Protein AF-A0A943UVS7-F1 (afdb_monomer_lite)

Foldseek 3Di:
DDDDPDLDPPPPPPPDPPDCLKFKEKEAEQCQCHDDLLSLLVCQRGQEYEYQENNLDLVVCVSSVLRYHYQYEHDPNDDCPNDSSHYQWDWDAHSQAIEIHHADPVVQVCVQVVVDPNDDVPDPRGQEYEYEDVLEFDKDADPVCPPHRIYTYLRHQPDHDPPDARWMKMWMHGNNDTPDIDIGHSDDDPVRDHPDPSSVVSSVVSVVVSVVVVVVVVVVVCVVVVDDPDVDDDPVVVVVVVVVVVVVVVVVVVVPDDDDDDDDDDDDDDDDDDDDDDDD

pLDDT: mean 70.24, std 27.6, range [24.09, 98.12]

Secondary structure (DSSP, 8-state):
-----------------TT-SEEEEEEE---TT---HHHHHHGGG-SEEEE-S----HHHHHHHHTTS-EEE---TT--GGG-TTS-SEEEEEETTEEEEEESSHHHHHHHHTT-STTS-TTPPPPSEEE--SS---EEEEGGGGTTSSEEEE---SSS--TTPPSEEEEEEEETTEEEEEEEEE-PPPTTSSPSHHHHHHHHHHHHHHHHHHHHHHHHHHHHHTT----SS--HHHHHHHHHHHHHHHHHHHHTT------------------------

Organism: NCBI:txid626934

InterPro domains:
  IPR000979 Phosphodiesterase MJ0936/Vps29 [TIGR00040] (25-179)
  IPR024654 Calcineurin-like phosphoesterase domain, lpxH-type [PF12850] (25-172)
  IPR029052 Metallo-dependent phosphatase-like [G3DSA:3.60.21.10] (20-189)
  IPR029052 Metallo-dependent phosphatase-like [SSF56300] (25-184)

Sequence (280 aa):
MSEHAADASLHADAPCREGASRAVVGILSDTHGVLPQAAFAELADCDHIVHAGDICDPSILAQLETLAPVIAVLGNNDYPEYGARVGRFATVSIAGVRFLAAHTPDDLMRALRGATSALQPGDPLPQVAVHGHTHVPRIVAGKAAAPAAMIVCPGSVTRPRGGSRPSVAKLIVADGAVKSAELVETAVSPDGGPRHLEGALRVASVVLHGARASAERLLERFRRRGHAVRNECCPVVLKRRASLRRSFREARVFGERTIAPSACRLARVAGGAAREERNP

Radius of gyration: 25.24 Å; chains: 1; bounding box: 69×86×83 Å

Structure (mmCIF, N/CA/C/O backbone):
data_AF-A0A943UVS7-F1
#
_entry.id   AF-A0A943UVS7-F1
#
loop_
_atom_site.group_PDB
_atom_site.id
_atom_site.type_symbol
_atom_site.label_atom_id
_atom_site.label_alt_id
_atom_site.label_comp_id
_atom_site.label_asym_id
_atom_site.label_entity_id
_atom_site.label_seq_id
_atom_site.pdbx_PDB_ins_code
_atom_site.Cartn_x
_atom_site.Cartn_y
_atom_site.Cartn_z
_atom_site.occupancy
_atom_site.B_iso_or_equiv
_atom_site.auth_seq_id
_atom_site.auth_comp_id
_atom_site.auth_asym_id
_atom_site.auth_atom_id
_atom_site.pdbx_PDB_model_num
ATOM 1 N N . MET A 1 1 ? 3.646 38.071 -11.601 1.00 35.19 1 MET A N 1
ATOM 2 C CA . MET A 1 1 ? 2.815 37.117 -12.361 1.00 35.19 1 MET A CA 1
ATOM 3 C C . MET A 1 1 ? 2.985 35.768 -11.693 1.00 35.19 1 MET A C 1
ATOM 5 O O . MET A 1 1 ? 4.025 35.147 -11.839 1.00 35.19 1 MET A O 1
ATOM 9 N N . SER A 1 2 ? 2.051 35.449 -10.805 1.00 33.22 2 SER A N 1
ATOM 10 C CA . SER A 1 2 ? 2.057 34.291 -9.914 1.00 33.22 2 SER A CA 1
ATOM 11 C C . SER A 1 2 ? 1.130 33.225 -10.485 1.00 33.22 2 SER A C 1
ATOM 13 O O . SER A 1 2 ? -0.080 33.437 -10.512 1.00 33.22 2 SER A O 1
ATOM 15 N N . GLU A 1 3 ? 1.674 32.093 -10.916 1.00 34.78 3 GLU A N 1
ATOM 16 C CA . GLU A 1 3 ? 0.876 30.913 -11.250 1.00 34.78 3 GLU A CA 1
ATOM 17 C C . GLU A 1 3 ? 0.863 29.975 -10.038 1.00 34.78 3 GLU A C 1
ATOM 19 O O . GLU A 1 3 ? 1.837 29.296 -9.723 1.00 34.78 3 GLU A O 1
ATOM 24 N N . HIS A 1 4 ? -0.246 30.008 -9.300 1.00 32.03 4 HIS A N 1
ATOM 25 C CA . HIS A 1 4 ? -0.620 28.981 -8.335 1.00 32.03 4 HIS A CA 1
ATOM 26 C C . HIS A 1 4 ? -1.228 27.807 -9.106 1.00 32.03 4 HIS A C 1
ATOM 28 O O . HIS A 1 4 ? -2.384 27.869 -9.523 1.00 32.03 4 HIS A O 1
ATOM 34 N N . ALA A 1 5 ? -0.462 26.732 -9.287 1.00 33.62 5 ALA A N 1
ATOM 35 C CA . ALA A 1 5 ? -1.024 25.444 -9.667 1.00 33.62 5 ALA A CA 1
ATOM 36 C C . ALA A 1 5 ? -1.718 24.844 -8.434 1.00 33.62 5 ALA A C 1
ATOM 38 O O . ALA A 1 5 ? -1.067 24.359 -7.510 1.00 33.62 5 ALA A O 1
ATOM 39 N N . ALA A 1 6 ? -3.046 24.948 -8.397 1.00 34.62 6 ALA A N 1
ATOM 40 C CA . ALA A 1 6 ? -3.886 24.249 -7.439 1.00 34.62 6 ALA A CA 1
ATOM 41 C C . ALA A 1 6 ? -3.858 22.747 -7.766 1.00 34.62 6 ALA A C 1
ATOM 43 O O . ALA A 1 6 ? -4.435 22.313 -8.762 1.00 34.62 6 ALA A O 1
ATOM 44 N N . ASP A 1 7 ? -3.154 21.971 -6.945 1.00 33.16 7 ASP A N 1
ATOM 45 C CA . ASP A 1 7 ? -3.174 20.512 -7.000 1.00 33.16 7 ASP A CA 1
ATOM 46 C C . ASP A 1 7 ? -4.498 20.030 -6.391 1.00 33.16 7 ASP A C 1
ATOM 48 O O . ASP A 1 7 ? -4.755 20.189 -5.194 1.00 33.16 7 ASP A O 1
ATOM 52 N N . ALA A 1 8 ? -5.391 19.550 -7.252 1.00 33.59 8 ALA A N 1
ATOM 53 C CA . ALA A 1 8 ? -6.714 19.088 -6.875 1.00 33.59 8 ALA A CA 1
ATOM 54 C C . ALA A 1 8 ? -6.593 17.742 -6.149 1.00 33.59 8 ALA A C 1
ATOM 56 O O . ALA A 1 8 ? -6.354 16.704 -6.765 1.00 33.59 8 ALA A O 1
ATOM 57 N N . SER A 1 9 ? -6.804 17.761 -4.835 1.00 36.56 9 SER A N 1
ATOM 58 C CA . SER A 1 9 ? -7.018 16.577 -4.011 1.00 36.56 9 SER A CA 1
ATOM 59 C C . SER A 1 9 ? -8.269 15.832 -4.487 1.00 36.56 9 SER A C 1
ATOM 61 O O . SER A 1 9 ? -9.400 16.115 -4.092 1.00 36.56 9 SER A O 1
ATOM 63 N N . LEU A 1 10 ? -8.072 14.861 -5.376 1.00 41.12 10 LEU A N 1
ATOM 64 C CA . LEU A 1 10 ? -9.113 13.926 -5.776 1.00 41.12 10 LEU A CA 1
ATOM 65 C C . LEU A 1 10 ? -9.367 12.961 -4.612 1.00 41.12 10 LEU A C 1
ATOM 67 O O . LEU A 1 10 ? -8.664 11.966 -4.445 1.00 41.12 10 LEU A O 1
ATOM 71 N N . HIS A 1 11 ? -10.397 13.250 -3.815 1.00 38.41 11 HIS A N 1
ATOM 72 C CA . HIS A 1 11 ? -11.062 12.256 -2.976 1.00 38.41 11 HIS A CA 1
ATOM 73 C C . HIS A 1 11 ? -11.660 11.179 -3.888 1.00 38.41 11 HIS A C 1
ATOM 75 O O . HIS A 1 11 ? -12.797 11.273 -4.348 1.00 38.41 11 HIS A O 1
ATOM 81 N N . ALA A 1 12 ? -10.858 10.168 -4.216 1.00 39.81 12 ALA A N 1
ATOM 82 C CA . ALA A 1 12 ? -11.319 8.990 -4.923 1.00 39.81 12 ALA A CA 1
ATOM 83 C C . ALA A 1 12 ? -12.041 8.071 -3.928 1.00 39.81 12 ALA A C 1
ATOM 85 O O . ALA A 1 12 ? -11.505 7.047 -3.507 1.00 39.81 12 ALA A O 1
ATOM 86 N N . ASP A 1 13 ? -13.274 8.429 -3.570 1.00 39.00 13 ASP A N 1
ATOM 87 C CA . ASP A 1 13 ? -14.221 7.486 -2.978 1.00 39.00 13 ASP A CA 1
ATOM 88 C C . ASP A 1 13 ? -14.613 6.470 -4.061 1.00 39.00 13 ASP A C 1
ATOM 90 O O . ASP A 1 13 ? -15.640 6.566 -4.737 1.00 39.00 13 ASP A O 1
ATOM 94 N N . ALA A 1 14 ? -13.742 5.481 -4.282 1.00 43.94 14 ALA A N 1
ATOM 95 C CA . ALA A 1 14 ? -14.145 4.251 -4.940 1.00 43.94 14 ALA A CA 1
ATOM 96 C C . ALA A 1 14 ? -15.290 3.658 -4.102 1.00 43.94 14 ALA A C 1
ATOM 98 O O . ALA A 1 14 ? -15.131 3.555 -2.884 1.00 43.94 14 ALA A O 1
ATOM 99 N N . PRO A 1 15 ? -16.437 3.285 -4.702 1.00 37.59 15 PRO A N 1
ATOM 100 C CA . PRO A 1 15 ? -17.597 2.848 -3.943 1.00 37.59 15 PRO A CA 1
ATOM 101 C C . PRO A 1 15 ? -17.245 1.566 -3.189 1.00 37.59 15 PRO A C 1
ATOM 103 O O . PRO A 1 15 ? -17.255 0.466 -3.749 1.00 37.59 15 PRO A O 1
ATOM 106 N N . CYS A 1 16 ? -16.915 1.725 -1.908 1.00 39.69 16 CYS A N 1
ATOM 107 C CA . CYS A 1 16 ? -16.932 0.649 -0.942 1.00 39.69 16 CYS A CA 1
ATOM 108 C C . CYS A 1 16 ? -18.336 0.056 -1.011 1.00 39.69 16 CYS A C 1
ATOM 110 O O . CYS A 1 16 ? -19.324 0.789 -0.987 1.00 39.69 16 CYS A O 1
ATOM 112 N N . ARG A 1 17 ? -18.443 -1.265 -1.150 1.00 44.91 17 ARG A N 1
ATOM 113 C CA . ARG A 1 17 ? -19.730 -1.947 -1.005 1.00 44.91 17 ARG A CA 1
ATOM 114 C C . ARG A 1 17 ? -20.314 -1.528 0.349 1.00 44.91 17 ARG A C 1
ATOM 116 O O . ARG A 1 17 ? -19.746 -1.898 1.376 1.00 44.91 17 ARG A O 1
ATOM 123 N N . GLU A 1 18 ? -21.394 -0.744 0.351 1.00 39.62 18 GLU A N 1
ATOM 124 C CA . GLU A 1 18 ? -22.188 -0.445 1.547 1.00 39.62 18 GLU A CA 1
ATOM 125 C C . GLU A 1 18 ? -22.558 -1.787 2.198 1.00 39.62 18 GLU A C 1
ATOM 127 O O . GLU A 1 18 ? -23.375 -2.537 1.670 1.00 39.62 18 GLU A O 1
ATOM 132 N N . GLY A 1 19 ? -21.861 -2.144 3.283 1.00 43.97 19 GLY A N 1
ATOM 133 C CA . GLY A 1 19 ? -22.083 -3.385 4.032 1.00 43.97 19 GLY A CA 1
ATOM 134 C C . GLY A 1 19 ? -20.866 -4.290 4.260 1.00 43.97 19 GLY A C 1
ATOM 135 O O . GLY A 1 19 ? -20.992 -5.254 5.011 1.00 43.97 19 GLY A O 1
ATOM 136 N N . ALA A 1 20 ? -19.688 -4.023 3.687 1.00 54.53 20 ALA A N 1
ATOM 137 C CA . ALA A 1 20 ? -18.501 -4.814 4.028 1.00 54.53 20 ALA A CA 1
ATOM 138 C C . ALA A 1 20 ? -17.906 -4.351 5.371 1.00 54.53 20 ALA A C 1
ATOM 140 O O . ALA A 1 20 ? -17.038 -3.482 5.423 1.00 54.53 20 ALA A O 1
ATOM 141 N N . SER A 1 21 ? -18.366 -4.959 6.469 1.00 80.56 21 SER A N 1
ATOM 142 C CA . SER A 1 21 ? -17.781 -4.794 7.807 1.00 80.56 21 SER A CA 1
ATOM 143 C C . SER A 1 21 ? -16.356 -5.340 7.911 1.00 80.56 21 SER A C 1
ATOM 145 O O . SER A 1 21 ? -15.709 -5.124 8.926 1.00 80.56 21 SER A O 1
ATOM 147 N N . ARG A 1 22 ? -15.853 -6.030 6.878 1.00 92.69 22 ARG A N 1
ATOM 148 C CA . ARG A 1 22 ? -14.518 -6.625 6.799 1.00 92.69 22 ARG A CA 1
ATOM 149 C C . ARG A 1 22 ? -13.972 -6.561 5.372 1.00 92.69 22 ARG A C 1
ATOM 151 O O . ARG A 1 22 ? -14.722 -6.813 4.434 1.00 92.69 22 ARG A O 1
ATOM 158 N N . ALA A 1 23 ? -12.676 -6.296 5.230 1.00 94.94 23 ALA A N 1
ATOM 159 C CA . ALA A 1 23 ? -11.946 -6.341 3.966 1.00 94.94 23 ALA A CA 1
ATOM 160 C C . ALA A 1 23 ? -10.497 -6.821 4.166 1.00 94.94 23 ALA A C 1
ATOM 162 O O . ALA A 1 23 ? -9.894 -6.596 5.221 1.00 94.94 23 ALA A O 1
ATOM 163 N N . VAL A 1 24 ? -9.936 -7.466 3.146 1.00 96.62 24 VAL A N 1
ATOM 164 C CA . VAL A 1 24 ? -8.511 -7.806 3.048 1.00 96.62 24 VAL A CA 1
ATOM 165 C C . VAL A 1 24 ? -7.815 -6.772 2.165 1.00 96.62 24 VAL A C 1
ATOM 167 O O . VAL A 1 24 ? -8.201 -6.560 1.018 1.00 96.62 24 VAL A O 1
ATOM 170 N N . VAL A 1 25 ? -6.784 -6.118 2.691 1.00 97.94 25 VAL A N 1
ATOM 171 C CA . VAL A 1 25 ? -5.999 -5.101 1.987 1.00 97.94 25 VAL A CA 1
ATOM 172 C C . VAL A 1 25 ? -4.605 -5.648 1.726 1.00 97.94 25 VAL A C 1
ATOM 174 O O . VAL A 1 25 ? -3.838 -5.887 2.659 1.00 97.94 25 VAL A O 1
ATOM 177 N N . GLY A 1 26 ? -4.279 -5.835 0.452 1.00 97.62 26 GLY A N 1
ATOM 178 C CA . GLY A 1 26 ? -2.940 -6.184 0.003 1.00 97.62 26 GLY A CA 1
ATOM 179 C C . GLY A 1 26 ? -2.099 -4.930 -0.201 1.00 97.62 26 GLY A C 1
ATOM 180 O O . GLY A 1 26 ? -2.579 -3.934 -0.735 1.00 97.62 26 GLY A O 1
ATOM 181 N N . ILE A 1 27 ? -0.842 -4.958 0.221 1.00 98.00 27 ILE A N 1
ATOM 182 C CA . ILE A 1 27 ? 0.072 -3.822 0.122 1.00 98.00 27 ILE A CA 1
ATOM 183 C C . ILE A 1 27 ? 1.371 -4.293 -0.522 1.00 98.00 27 ILE A C 1
ATOM 185 O O . ILE A 1 27 ? 1.994 -5.249 -0.058 1.00 98.00 27 ILE A O 1
ATOM 189 N N . LEU A 1 28 ? 1.799 -3.602 -1.572 1.00 97.50 28 LEU A N 1
ATOM 190 C CA . LEU A 1 28 ? 3.063 -3.847 -2.262 1.00 97.50 28 LEU A CA 1
ATOM 191 C C . LEU A 1 28 ? 3.775 -2.533 -2.596 1.00 97.50 28 LEU A C 1
ATOM 193 O O . LEU A 1 28 ? 3.197 -1.453 -2.483 1.00 97.50 28 LEU A O 1
ATOM 197 N N . SER A 1 29 ? 5.043 -2.626 -2.979 1.00 95.25 29 SER A N 1
ATOM 198 C CA . SER A 1 29 ? 5.881 -1.479 -3.328 1.00 95.25 29 SER A CA 1
ATOM 199 C C . SER A 1 29 ? 7.050 -1.910 -4.211 1.00 95.25 29 SER A C 1
ATOM 201 O O . SER A 1 29 ? 7.388 -3.100 -4.258 1.00 95.25 29 SER A O 1
ATOM 203 N N . ASP A 1 30 ? 7.688 -0.932 -4.859 1.00 93.19 30 ASP A N 1
ATOM 204 C CA . ASP A 1 30 ? 8.987 -1.072 -5.518 1.00 93.19 30 ASP A CA 1
ATOM 205 C C . ASP A 1 30 ? 8.981 -2.207 -6.563 1.00 93.19 30 ASP A C 1
ATOM 207 O O . ASP A 1 30 ? 9.822 -3.118 -6.550 1.00 93.19 30 ASP A O 1
ATOM 211 N N . THR A 1 31 ? 7.983 -2.188 -7.457 1.00 91.88 31 THR A N 1
ATOM 212 C CA . THR A 1 31 ? 7.881 -3.138 -8.575 1.00 91.88 31 THR A CA 1
ATOM 213 C C . THR A 1 31 ? 8.905 -2.848 -9.665 1.00 91.88 31 THR A C 1
ATOM 215 O O . THR A 1 31 ? 9.318 -3.770 -10.358 1.00 91.88 31 THR A O 1
ATOM 218 N N . HIS A 1 32 ? 9.351 -1.600 -9.831 1.00 91.62 32 HIS A N 1
ATOM 219 C CA . HIS A 1 32 ? 10.386 -1.219 -10.802 1.00 91.62 32 HIS A CA 1
ATOM 220 C C . HIS A 1 32 ? 10.165 -1.793 -12.215 1.00 91.62 32 HIS A C 1
ATOM 222 O O . HIS A 1 32 ? 11.087 -2.324 -12.839 1.00 91.62 32 HIS A O 1
ATOM 228 N N . GLY A 1 33 ? 8.927 -1.724 -12.708 1.00 90.69 33 GLY A N 1
ATOM 229 C CA . GLY A 1 33 ? 8.553 -2.193 -14.041 1.00 90.69 33 GLY A CA 1
ATOM 230 C C . GLY A 1 33 ? 8.326 -3.702 -14.155 1.00 90.69 33 GLY A C 1
ATOM 231 O O . GLY A 1 33 ? 8.016 -4.188 -15.238 1.00 90.69 33 GLY A O 1
ATOM 232 N N . VAL A 1 34 ? 8.431 -4.463 -13.059 1.00 91.75 34 VAL A N 1
ATOM 233 C CA . VAL A 1 34 ? 8.163 -5.906 -13.054 1.00 91.75 34 VAL A CA 1
ATOM 234 C C . VAL A 1 34 ? 7.230 -6.270 -11.907 1.00 91.75 34 VAL A C 1
ATOM 236 O O . VAL A 1 34 ? 7.526 -6.029 -10.740 1.00 91.75 34 VAL A O 1
ATOM 239 N N . LEU A 1 35 ? 6.117 -6.927 -12.233 1.00 92.44 35 LEU A N 1
ATOM 240 C CA . LEU A 1 35 ? 5.221 -7.533 -11.251 1.00 92.44 35 LEU A CA 1
ATOM 241 C C . LEU A 1 35 ? 5.437 -9.053 -11.227 1.00 92.44 35 LEU A C 1
ATOM 243 O O . LEU A 1 35 ? 4.975 -9.748 -12.136 1.00 92.44 35 LEU A O 1
ATOM 247 N N . PRO A 1 36 ? 6.139 -9.606 -10.219 1.00 91.44 36 PRO A N 1
ATOM 248 C CA . PRO A 1 36 ? 6.344 -11.044 -10.132 1.00 91.44 36 PRO A CA 1
ATOM 249 C C . PRO A 1 36 ? 5.016 -11.790 -10.004 1.00 91.44 36 PRO A C 1
ATOM 251 O O . PRO A 1 36 ? 4.149 -11.414 -9.215 1.00 91.44 36 PRO A O 1
ATOM 254 N N . GLN A 1 37 ? 4.888 -12.914 -10.712 1.00 89.00 37 GLN A N 1
ATOM 255 C CA . GLN A 1 37 ? 3.681 -13.743 -10.667 1.00 89.00 37 GLN A CA 1
ATOM 256 C C . GLN A 1 37 ? 3.357 -14.228 -9.246 1.00 89.00 37 GLN A C 1
ATOM 258 O O . GLN A 1 37 ? 2.188 -14.322 -8.888 1.00 89.00 37 GLN A O 1
ATOM 263 N N . ALA A 1 38 ? 4.378 -14.496 -8.424 1.00 87.88 38 ALA A N 1
ATOM 264 C CA . ALA A 1 38 ? 4.196 -14.860 -7.021 1.00 87.88 38 ALA A CA 1
ATOM 265 C C . ALA A 1 38 ? 3.523 -13.731 -6.219 1.00 87.88 38 ALA A C 1
ATOM 267 O O . ALA A 1 38 ? 2.570 -13.990 -5.493 1.00 87.88 38 ALA A O 1
ATOM 268 N N . ALA A 1 39 ? 3.952 -12.478 -6.402 1.00 91.56 39 ALA A N 1
ATOM 269 C CA . ALA A 1 39 ? 3.321 -11.327 -5.755 1.00 91.56 39 ALA A CA 1
ATOM 270 C C . ALA A 1 39 ? 1.887 -11.110 -6.255 1.00 91.56 39 ALA A C 1
ATOM 272 O O . ALA A 1 39 ? 0.980 -10.891 -5.460 1.00 91.56 39 ALA A O 1
ATOM 273 N N . PHE A 1 40 ? 1.661 -11.251 -7.563 1.00 92.56 40 PHE A N 1
ATOM 274 C CA . PHE A 1 40 ? 0.321 -11.183 -8.146 1.00 92.56 40 PHE A CA 1
ATOM 275 C C . PHE A 1 40 ? -0.621 -12.258 -7.578 1.00 92.56 40 PHE A C 1
ATOM 277 O O . PHE A 1 40 ? -1.770 -11.972 -7.254 1.00 92.56 40 PHE A O 1
ATOM 284 N N . ALA A 1 41 ? -0.128 -13.490 -7.423 1.00 89.06 41 ALA A N 1
ATOM 285 C CA . ALA A 1 41 ? -0.882 -14.600 -6.848 1.00 89.06 41 ALA A CA 1
ATOM 286 C C . ALA A 1 41 ? -1.219 -14.374 -5.372 1.00 89.06 41 ALA A C 1
ATOM 288 O O . ALA A 1 41 ? -2.306 -14.743 -4.936 1.00 89.06 41 ALA A O 1
ATOM 289 N N . GLU A 1 42 ? -0.310 -13.765 -4.610 1.00 92.06 42 GLU A N 1
ATOM 290 C CA . GLU A 1 42 ? -0.577 -13.428 -3.216 1.00 92.06 42 GLU A CA 1
ATOM 291 C C . GLU A 1 42 ? -1.620 -12.316 -3.078 1.00 92.06 42 GLU A C 1
ATOM 293 O O . GLU A 1 42 ? -2.356 -12.322 -2.108 1.00 92.06 42 GLU A O 1
ATOM 298 N N . LEU A 1 43 ? -1.774 -11.407 -4.040 1.00 92.88 43 LEU A N 1
ATOM 299 C CA . LEU A 1 43 ? -2.771 -10.323 -3.966 1.00 92.88 43 LEU A CA 1
ATOM 300 C C . LEU A 1 43 ? -4.169 -10.721 -4.476 1.00 92.88 43 LEU A C 1
ATOM 302 O O . LEU A 1 43 ? -5.096 -9.915 -4.471 1.00 92.88 43 LEU A O 1
ATOM 306 N N . ALA A 1 44 ? -4.323 -11.965 -4.918 1.00 90.56 44 ALA A N 1
ATOM 307 C CA . ALA A 1 44 ? -5.528 -12.535 -5.512 1.00 90.56 44 ALA A CA 1
ATOM 308 C C . ALA A 1 44 ? -6.798 -12.460 -4.657 1.00 90.56 44 ALA A C 1
ATOM 310 O O . ALA A 1 44 ? -7.903 -12.346 -5.183 1.00 90.56 44 ALA A O 1
ATOM 311 N N . ASP A 1 45 ? -6.626 -12.634 -3.351 1.00 89.56 45 ASP A N 1
ATOM 312 C CA . ASP A 1 45 ? -7.675 -12.732 -2.337 1.00 89.56 45 ASP A CA 1
ATOM 313 C C . ASP A 1 45 ? -7.947 -11.389 -1.646 1.00 89.56 45 ASP A C 1
ATOM 315 O O . ASP A 1 45 ? -8.740 -11.327 -0.707 1.00 89.56 45 ASP A O 1
ATOM 319 N N . CYS A 1 46 ? -7.285 -10.321 -2.094 1.00 93.38 46 CYS A N 1
ATOM 320 C CA . CYS A 1 46 ? -7.425 -8.991 -1.527 1.00 93.38 46 CYS A CA 1
ATOM 321 C C . CYS A 1 46 ? -8.645 -8.270 -2.118 1.00 93.38 46 CYS A C 1
ATOM 323 O O . CYS A 1 46 ? -8.878 -8.291 -3.325 1.00 93.38 46 CYS A O 1
ATOM 325 N N . ASP A 1 47 ? -9.396 -7.576 -1.268 1.00 95.50 47 ASP A N 1
ATOM 326 C CA . ASP A 1 47 ? -10.519 -6.721 -1.663 1.00 95.50 47 ASP A CA 1
ATOM 327 C C . ASP A 1 47 ? -10.046 -5.350 -2.159 1.00 95.50 47 ASP A C 1
ATOM 329 O O . ASP A 1 47 ? -10.723 -4.712 -2.965 1.00 95.50 47 ASP A O 1
ATOM 333 N N . HIS A 1 48 ? -8.884 -4.900 -1.678 1.00 97.12 48 HIS A N 1
ATOM 334 C CA . HIS A 1 48 ? -8.220 -3.660 -2.073 1.00 97.12 48 HIS A CA 1
ATOM 335 C C . HIS A 1 48 ? -6.711 -3.863 -2.153 1.00 97.12 48 HIS A C 1
ATOM 337 O O . HIS A 1 48 ? -6.144 -4.657 -1.401 1.00 97.12 48 HIS A O 1
ATOM 343 N N . ILE A 1 49 ? -6.055 -3.108 -3.033 1.00 98.12 49 ILE A N 1
ATOM 344 C CA . ILE A 1 49 ? -4.599 -3.134 -3.186 1.00 98.12 49 ILE A CA 1
ATOM 345 C C . ILE A 1 49 ? -4.038 -1.720 -3.019 1.00 98.12 49 ILE A C 1
ATOM 347 O O . ILE A 1 49 ? -4.544 -0.774 -3.619 1.00 98.12 49 ILE A O 1
ATOM 351 N N . VAL A 1 50 ? -2.975 -1.579 -2.227 1.00 98.12 50 VAL A N 1
ATOM 352 C CA . VAL A 1 50 ? -2.217 -0.334 -2.055 1.00 98.12 50 VAL A CA 1
ATOM 353 C C . VAL A 1 50 ? -0.805 -0.514 -2.607 1.00 98.12 50 VAL A C 1
ATOM 355 O O . VAL A 1 50 ? -0.057 -1.359 -2.121 1.00 98.12 50 VAL A O 1
ATOM 358 N N . HIS A 1 51 ? -0.422 0.296 -3.593 1.00 97.81 51 HI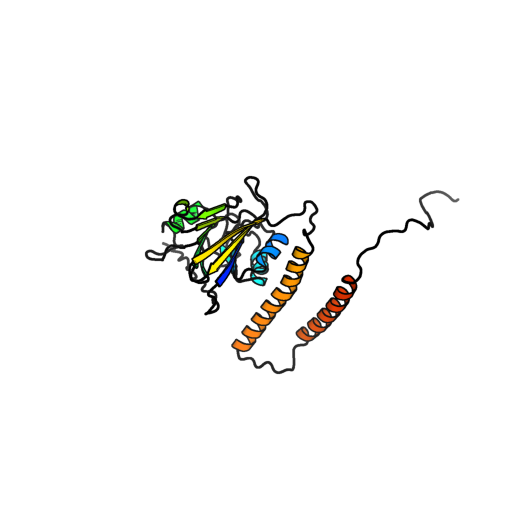S A N 1
ATOM 359 C CA . HIS A 1 51 ? 0.929 0.340 -4.145 1.00 97.81 51 HIS A CA 1
ATOM 360 C C . HIS A 1 51 ? 1.693 1.564 -3.626 1.00 97.81 51 HIS A C 1
ATOM 362 O O . HIS A 1 51 ? 1.362 2.700 -3.968 1.00 97.81 51 HIS A O 1
ATOM 368 N N . ALA A 1 52 ? 2.747 1.352 -2.839 1.00 96.75 52 ALA A N 1
ATOM 369 C CA . ALA A 1 52 ? 3.500 2.419 -2.172 1.00 96.75 52 ALA A CA 1
ATOM 370 C C . ALA A 1 52 ? 4.588 3.081 -3.054 1.00 96.75 52 ALA A C 1
ATOM 372 O O . ALA A 1 52 ? 5.609 3.538 -2.545 1.00 96.75 52 ALA A O 1
ATOM 373 N N . GLY A 1 53 ? 4.361 3.158 -4.370 1.00 93.50 53 GLY A N 1
ATOM 374 C CA . GLY A 1 53 ? 5.274 3.776 -5.346 1.00 93.50 53 GLY A CA 1
ATOM 375 C C . GLY A 1 53 ? 6.430 2.914 -5.856 1.00 93.50 53 GLY A C 1
ATOM 376 O O . GLY A 1 53 ? 6.532 1.730 -5.536 1.00 93.50 53 GLY A O 1
ATOM 377 N N . ASP A 1 54 ? 7.248 3.533 -6.707 1.00 95.06 54 ASP A N 1
ATOM 378 C CA . ASP A 1 54 ? 8.281 2.931 -7.559 1.00 95.06 54 ASP A CA 1
ATOM 379 C C . ASP A 1 54 ? 7.695 1.847 -8.477 1.00 95.06 54 ASP A C 1
ATOM 381 O O . ASP A 1 54 ? 8.133 0.693 -8.519 1.00 95.06 54 ASP A O 1
ATOM 385 N N . ILE A 1 55 ? 6.650 2.245 -9.208 1.00 95.00 55 ILE A N 1
ATOM 386 C CA . ILE A 1 55 ? 5.887 1.393 -10.120 1.00 95.00 55 ILE A CA 1
ATOM 387 C C . ILE A 1 55 ? 6.672 1.171 -11.423 1.00 95.00 55 ILE A C 1
ATOM 389 O O . ILE A 1 55 ? 6.868 0.028 -11.840 1.00 95.00 55 ILE A O 1
ATOM 393 N N . CYS A 1 56 ? 7.150 2.260 -12.027 1.00 93.12 56 CYS A N 1
ATOM 394 C CA . CYS A 1 56 ? 7.894 2.420 -13.287 1.00 93.12 56 CYS A CA 1
ATOM 395 C C . CYS A 1 56 ? 7.218 1.924 -14.582 1.00 93.12 56 CYS A C 1
ATOM 397 O O . CYS A 1 56 ? 7.679 2.278 -15.665 1.00 93.12 56 CYS A O 1
ATOM 399 N N . ASP A 1 57 ? 6.158 1.114 -14.508 1.00 92.50 57 ASP A N 1
ATOM 400 C CA . ASP A 1 57 ? 5.345 0.716 -15.665 1.00 92.50 57 ASP A CA 1
ATOM 401 C C . ASP A 1 57 ? 3.839 0.833 -15.342 1.00 92.50 57 ASP A C 1
ATOM 403 O O . ASP A 1 57 ? 3.318 0.042 -14.546 1.00 92.50 57 ASP A O 1
ATOM 407 N N . PRO A 1 58 ? 3.094 1.755 -15.986 1.00 92.00 58 PRO A N 1
ATOM 408 C CA . PRO A 1 58 ? 1.641 1.883 -15.838 1.00 92.00 58 PRO A CA 1
ATOM 409 C C . PRO A 1 58 ? 0.847 0.595 -16.081 1.00 92.00 58 PRO A C 1
ATOM 411 O O . PRO A 1 58 ? -0.236 0.426 -15.510 1.00 92.00 58 PRO A O 1
ATOM 414 N N . SER A 1 59 ? 1.370 -0.340 -16.882 1.00 93.06 59 SER A N 1
ATOM 415 C CA . SER A 1 59 ? 0.732 -1.635 -17.124 1.00 93.06 59 SER A CA 1
ATOM 416 C C . SER A 1 59 ? 0.577 -2.461 -15.841 1.00 93.06 59 SER A C 1
ATOM 418 O O . SER A 1 59 ? -0.359 -3.254 -15.734 1.00 93.06 59 SER A O 1
ATOM 420 N N . ILE A 1 60 ? 1.435 -2.245 -14.838 1.00 94.12 60 ILE A N 1
ATOM 421 C CA . ILE A 1 60 ? 1.382 -2.930 -13.540 1.00 94.12 60 ILE A CA 1
ATOM 422 C C . ILE A 1 60 ? 0.114 -2.559 -12.784 1.00 94.12 60 ILE A C 1
ATOM 424 O O . ILE A 1 60 ? -0.558 -3.444 -12.252 1.00 94.12 60 ILE A O 1
ATOM 428 N N . LEU A 1 61 ? -0.264 -1.277 -12.776 1.00 94.81 61 LEU A N 1
ATOM 429 C CA . LEU A 1 61 ? -1.518 -0.857 -12.151 1.00 94.81 61 LEU A CA 1
ATOM 430 C C . LEU A 1 61 ? -2.709 -1.496 -12.863 1.00 94.81 61 LEU A C 1
ATOM 432 O O . LEU A 1 61 ? -3.591 -2.033 -12.201 1.00 94.81 61 LEU A O 1
ATOM 436 N N . ALA A 1 62 ? -2.695 -1.531 -14.199 1.00 93.25 62 ALA A N 1
ATOM 437 C CA . ALA A 1 62 ? -3.748 -2.184 -14.973 1.00 93.25 62 ALA A CA 1
ATOM 438 C C . ALA A 1 62 ? -3.846 -3.692 -14.673 1.00 93.25 62 ALA A C 1
ATOM 440 O O . ALA A 1 62 ? -4.949 -4.230 -14.594 1.00 93.25 62 ALA A O 1
ATOM 441 N N . GLN A 1 63 ? -2.714 -4.376 -14.473 1.00 93.75 63 GLN A N 1
ATOM 442 C CA . GLN A 1 63 ? -2.683 -5.780 -14.058 1.00 93.75 63 GLN A CA 1
ATOM 443 C C . GLN A 1 63 ? -3.278 -5.960 -12.657 1.00 93.75 63 GLN A C 1
ATOM 445 O O . GLN A 1 63 ? -4.176 -6.783 -12.481 1.00 93.75 63 GLN A O 1
ATOM 450 N N . LEU A 1 64 ? -2.838 -5.177 -11.671 1.00 94.06 64 LEU A N 1
ATOM 451 C CA . LEU A 1 64 ? -3.347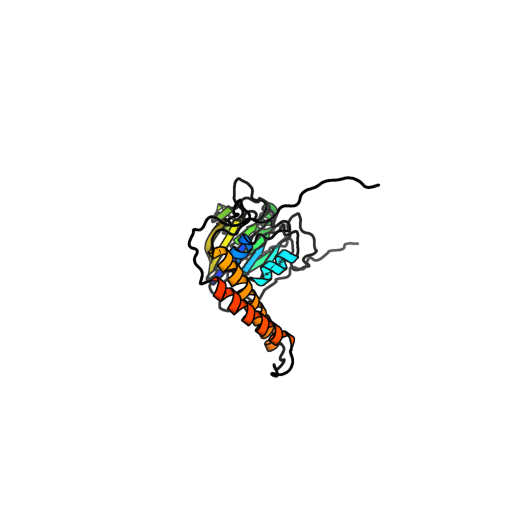 -5.240 -10.295 1.00 94.06 64 LEU A CA 1
ATOM 452 C C . LEU A 1 64 ? -4.849 -4.916 -10.218 1.00 94.06 64 LEU A C 1
ATOM 454 O O . LEU A 1 64 ? -5.586 -5.578 -9.490 1.00 94.06 64 LEU A O 1
ATOM 458 N N . GLU A 1 65 ? -5.328 -3.978 -11.036 1.00 95.00 65 GLU A N 1
ATOM 459 C CA . GLU A 1 65 ? -6.747 -3.616 -11.141 1.00 95.00 65 GLU A CA 1
ATOM 460 C C . GLU A 1 65 ? -7.639 -4.752 -11.657 1.00 95.00 65 GLU A C 1
ATOM 462 O O . GLU A 1 65 ? -8.857 -4.734 -11.447 1.00 95.00 65 GLU A O 1
ATOM 467 N N . THR A 1 66 ? -7.063 -5.776 -12.299 1.00 95.25 66 THR A N 1
ATOM 468 C CA . THR A 1 66 ? -7.822 -6.989 -12.644 1.00 95.25 66 THR A CA 1
ATOM 469 C C . THR A 1 66 ? -8.231 -7.791 -11.406 1.00 95.25 66 THR A C 1
ATOM 471 O O . THR A 1 66 ? -9.266 -8.467 -11.443 1.00 95.25 66 THR A O 1
ATOM 474 N N . LEU A 1 67 ? -7.465 -7.678 -10.314 1.00 91.88 67 LEU A N 1
ATOM 475 C CA . LEU A 1 67 ? -7.722 -8.326 -9.030 1.00 91.88 67 LEU A CA 1
ATOM 476 C C . LEU A 1 67 ? -8.726 -7.505 -8.218 1.00 91.88 67 LEU A C 1
ATOM 478 O O . LEU A 1 67 ? -9.852 -7.945 -7.976 1.00 91.88 67 LEU A O 1
ATOM 482 N N . ALA A 1 68 ? -8.345 -6.275 -7.878 1.00 94.00 68 ALA A N 1
ATOM 483 C CA . ALA A 1 68 ? -9.057 -5.419 -6.938 1.00 94.00 68 ALA A CA 1
ATOM 484 C C . ALA A 1 68 ? -8.818 -3.930 -7.240 1.00 94.00 68 ALA A C 1
ATOM 486 O O . ALA A 1 68 ? -7.862 -3.600 -7.938 1.00 94.00 68 ALA A O 1
ATOM 487 N N . PRO A 1 69 ? -9.650 -3.003 -6.727 1.00 95.81 69 PRO A N 1
ATOM 488 C CA . PRO A 1 69 ? -9.367 -1.572 -6.798 1.00 95.81 69 PRO A CA 1
ATOM 489 C C . PRO A 1 69 ? -7.980 -1.237 -6.232 1.00 95.81 69 PRO A C 1
ATOM 491 O O . PRO A 1 69 ? -7.647 -1.643 -5.115 1.00 95.81 69 PRO A O 1
ATOM 494 N N . VAL A 1 70 ? -7.197 -0.475 -7.002 1.00 97.00 70 VAL A N 1
ATOM 495 C CA . VAL A 1 70 ? -5.816 -0.113 -6.660 1.00 97.00 70 VAL A CA 1
ATOM 496 C C . VAL A 1 70 ? -5.723 1.353 -6.262 1.00 97.00 70 VAL A C 1
ATOM 498 O O . VAL A 1 70 ? -6.109 2.247 -7.020 1.00 97.00 70 VAL A O 1
ATOM 501 N N . ILE A 1 71 ? -5.147 1.582 -5.088 1.00 96.88 71 ILE A N 1
ATOM 502 C CA . ILE A 1 71 ? -4.689 2.878 -4.607 1.00 96.88 71 ILE A CA 1
ATOM 503 C C . ILE A 1 71 ? -3.177 2.908 -4.797 1.00 96.88 71 ILE A C 1
ATOM 505 O O . ILE A 1 71 ? -2.482 2.018 -4.319 1.00 96.88 71 ILE A O 1
ATOM 509 N N . ALA A 1 72 ? -2.656 3.905 -5.498 1.00 96.81 72 ALA A N 1
ATOM 510 C CA . ALA A 1 72 ? -1.233 4.003 -5.788 1.00 96.81 72 ALA A CA 1
ATOM 511 C C . ALA A 1 72 ? -0.720 5.407 -5.484 1.00 96.81 72 ALA A C 1
ATOM 513 O O . ALA A 1 72 ? -1.462 6.383 -5.600 1.00 96.81 72 ALA A O 1
ATOM 514 N N . VAL A 1 73 ? 0.557 5.492 -5.126 1.00 96.44 73 VAL A N 1
ATOM 515 C CA . VAL A 1 73 ? 1.296 6.751 -4.998 1.00 96.44 73 VAL A CA 1
ATOM 516 C C . VAL A 1 73 ? 2.534 6.725 -5.876 1.00 96.44 73 VAL A C 1
ATOM 518 O O . VAL A 1 73 ? 3.032 5.650 -6.196 1.00 96.44 73 VAL A O 1
ATOM 521 N N . LEU A 1 74 ? 3.025 7.898 -6.257 1.00 95.88 74 LEU A N 1
ATOM 522 C CA . LEU A 1 74 ? 4.262 8.040 -7.020 1.00 95.88 74 LEU A CA 1
ATOM 523 C C . LEU A 1 74 ? 5.473 7.766 -6.127 1.00 95.88 74 LEU A C 1
ATOM 525 O O . LEU A 1 74 ? 5.577 8.318 -5.027 1.00 95.88 74 LEU A O 1
ATOM 529 N N . GLY A 1 75 ? 6.390 6.936 -6.619 1.00 93.31 75 GLY A N 1
ATOM 530 C CA . GLY A 1 75 ? 7.735 6.818 -6.080 1.00 93.31 75 GLY A CA 1
ATOM 531 C C . GLY A 1 75 ? 8.728 7.794 -6.692 1.00 93.31 75 GLY A C 1
ATOM 532 O O . GLY A 1 75 ? 8.370 8.712 -7.425 1.00 93.31 75 GLY A O 1
ATOM 533 N N . ASN A 1 76 ? 10.003 7.599 -6.371 1.00 93.00 76 ASN A N 1
ATOM 534 C CA . ASN A 1 76 ? 11.081 8.436 -6.897 1.00 93.00 76 ASN A CA 1
ATOM 535 C C . ASN A 1 76 ? 11.324 8.195 -8.390 1.00 93.00 76 ASN A C 1
ATOM 537 O O . ASN A 1 76 ? 11.830 9.079 -9.077 1.00 93.00 76 ASN A O 1
ATOM 541 N N . ASN A 1 77 ? 10.998 6.992 -8.867 1.00 90.06 77 ASN A N 1
ATOM 542 C CA . ASN A 1 77 ? 11.183 6.564 -10.251 1.00 90.06 77 ASN A CA 1
ATOM 543 C C . ASN A 1 77 ? 9.879 6.615 -11.068 1.00 90.06 77 ASN A C 1
ATOM 545 O O . ASN A 1 77 ? 9.813 6.014 -12.140 1.00 90.06 77 ASN A O 1
ATOM 549 N N . ASP A 1 78 ? 8.848 7.284 -10.549 1.00 91.06 78 ASP A N 1
ATOM 550 C CA . ASP A 1 78 ? 7.548 7.435 -11.195 1.00 91.06 78 ASP A CA 1
ATOM 551 C C . ASP A 1 78 ? 7.327 8.885 -11.618 1.00 91.06 78 ASP A C 1
ATOM 553 O O . ASP A 1 78 ? 7.526 9.813 -10.829 1.00 91.06 78 ASP A O 1
ATOM 557 N N . TYR A 1 79 ? 6.865 9.079 -12.851 1.00 87.69 79 TYR A N 1
ATOM 558 C CA . TYR A 1 79 ? 6.532 10.394 -13.387 1.00 87.69 79 TYR A CA 1
ATOM 559 C C . TYR A 1 79 ? 5.008 10.491 -13.647 1.00 87.69 79 TYR A C 1
ATOM 561 O O . TYR A 1 79 ? 4.266 9.544 -13.374 1.00 87.69 79 TYR A O 1
ATOM 569 N N . PRO A 1 80 ? 4.470 11.648 -14.085 1.00 81.50 80 PRO A N 1
ATOM 570 C CA . PRO A 1 80 ? 3.020 11.871 -14.188 1.00 81.50 80 PRO A CA 1
ATOM 571 C C . PRO A 1 80 ? 2.239 11.031 -15.226 1.00 81.50 80 PRO A C 1
ATOM 573 O O . PRO A 1 80 ? 1.073 11.330 -15.487 1.00 81.50 80 PRO A O 1
ATOM 576 N N . GLU A 1 81 ? 2.812 9.980 -15.818 1.00 87.00 81 GLU A N 1
ATOM 577 C CA . GLU A 1 81 ? 2.166 9.088 -16.798 1.00 87.00 81 GLU A CA 1
ATOM 578 C C . GLU A 1 81 ? 0.935 8.332 -16.270 1.00 87.00 81 GLU A C 1
ATOM 580 O O . GLU A 1 81 ? 0.117 7.852 -17.054 1.00 87.00 81 GLU A O 1
ATOM 585 N N . TYR A 1 82 ? 0.755 8.256 -14.952 1.00 87.00 82 TYR A N 1
ATOM 586 C CA . TYR A 1 82 ? -0.378 7.582 -14.307 1.00 87.00 82 TYR A CA 1
ATOM 587 C C . TYR A 1 82 ? -1.644 8.462 -14.207 1.00 87.00 82 TYR A C 1
ATOM 589 O O . TYR A 1 82 ? -2.713 7.987 -13.802 1.00 87.00 82 TYR A O 1
ATOM 597 N N . GLY A 1 83 ? -1.539 9.740 -14.596 1.00 86.12 83 GLY A N 1
ATOM 598 C CA . GLY A 1 83 ? -2.606 10.737 -14.527 1.00 86.12 83 GLY A CA 1
ATOM 599 C C . GLY A 1 83 ? -2.882 11.254 -13.110 1.00 86.12 83 GLY A C 1
ATOM 600 O O . GLY A 1 83 ? -2.303 10.797 -12.130 1.00 86.12 83 GLY A O 1
ATOM 601 N N . ALA A 1 84 ? -3.832 12.188 -12.987 1.00 85.75 84 ALA A N 1
ATOM 602 C CA . ALA A 1 84 ? -4.137 12.884 -11.725 1.00 85.75 84 ALA A CA 1
ATOM 603 C C . ALA A 1 84 ? -4.602 11.968 -10.571 1.00 85.75 84 ALA A C 1
ATOM 605 O O . ALA A 1 84 ? -4.638 12.384 -9.419 1.00 85.75 84 ALA A O 1
ATOM 606 N N . ARG A 1 85 ? -4.962 10.714 -10.868 1.00 85.50 85 ARG A N 1
ATOM 607 C CA . ARG A 1 85 ? -5.384 9.717 -9.872 1.00 85.50 85 ARG A CA 1
ATOM 608 C C . ARG A 1 85 ? -4.235 9.138 -9.037 1.00 85.50 85 ARG A C 1
ATOM 610 O O . ARG A 1 85 ? -4.516 8.499 -8.030 1.00 85.50 85 ARG A O 1
ATOM 617 N N . VAL A 1 86 ? -2.980 9.293 -9.469 1.00 92.44 86 VAL A N 1
ATOM 618 C CA . VAL A 1 86 ? -1.796 8.816 -8.739 1.00 92.44 86 VAL A CA 1
ATOM 619 C C . VAL A 1 86 ? -0.921 10.024 -8.430 1.00 92.44 86 VAL A C 1
ATOM 621 O O . VAL A 1 86 ? -0.206 10.531 -9.289 1.00 92.44 86 VAL A O 1
ATOM 624 N N . GLY A 1 87 ? -1.021 10.500 -7.193 1.00 93.75 87 GLY A N 1
ATOM 625 C CA . GLY A 1 87 ? -0.220 11.605 -6.678 1.00 93.75 87 GLY A CA 1
ATOM 626 C C . GLY A 1 87 ? 0.908 11.130 -5.764 1.00 93.75 87 GLY A C 1
ATOM 627 O O . GLY A 1 87 ? 1.134 9.936 -5.576 1.00 93.75 87 GLY A O 1
ATOM 628 N N . ARG A 1 88 ? 1.604 12.079 -5.132 1.00 94.31 88 ARG A N 1
ATOM 629 C CA . ARG A 1 88 ? 2.628 11.780 -4.106 1.00 94.31 88 ARG A CA 1
ATOM 630 C C . ARG A 1 88 ? 2.044 11.164 -2.833 1.00 94.31 88 ARG A C 1
ATOM 632 O O . ARG A 1 88 ? 2.745 10.476 -2.096 1.00 94.31 88 ARG A O 1
ATOM 639 N N . PHE A 1 89 ? 0.771 11.445 -2.579 1.00 95.25 89 PHE A N 1
ATOM 640 C CA . PHE A 1 89 ? 0.033 10.998 -1.412 1.00 95.25 89 PHE A CA 1
ATOM 641 C C . PHE A 1 89 ? -1.301 10.419 -1.856 1.00 95.25 89 PHE A C 1
ATOM 643 O O . PHE A 1 89 ? -1.905 10.910 -2.810 1.00 95.25 89 PHE A O 1
ATOM 650 N N . ALA A 1 90 ? -1.775 9.410 -1.137 1.00 94.81 90 ALA A N 1
ATOM 651 C CA . ALA A 1 90 ? -3.123 8.895 -1.305 1.00 94.81 90 ALA A CA 1
ATOM 652 C C . ALA A 1 90 ? -3.736 8.610 0.062 1.00 94.81 90 ALA A C 1
ATOM 654 O O . ALA A 1 90 ? -3.109 7.975 0.912 1.00 94.81 90 ALA A O 1
ATOM 655 N N . THR A 1 91 ? -4.969 9.063 0.262 1.00 94.00 91 THR A N 1
ATOM 656 C CA . THR A 1 91 ? -5.773 8.747 1.440 1.00 94.00 91 THR A CA 1
ATOM 657 C C . THR A 1 91 ? -7.002 7.959 1.015 1.00 94.00 91 THR A C 1
ATOM 659 O O . THR A 1 91 ? -7.632 8.260 0.005 1.00 94.00 91 THR A O 1
ATOM 662 N N . VAL A 1 92 ? -7.330 6.907 1.763 1.00 94.19 92 VAL A N 1
ATOM 663 C CA . VAL A 1 92 ? -8.498 6.063 1.478 1.00 94.19 92 VAL A CA 1
ATOM 664 C C . VAL A 1 92 ? -9.058 5.488 2.772 1.00 94.19 92 VAL A C 1
ATOM 666 O O . VAL A 1 92 ? -8.304 5.185 3.695 1.00 94.19 92 VAL A O 1
ATOM 669 N N . SER A 1 93 ? -10.378 5.327 2.853 1.00 94.75 93 SER A N 1
ATOM 670 C CA . SER A 1 93 ? -11.030 4.632 3.967 1.00 94.75 93 SER A CA 1
ATOM 671 C C . SER A 1 93 ? -11.541 3.272 3.499 1.00 94.75 93 SER A C 1
ATOM 673 O O . SER A 1 93 ? -12.326 3.204 2.560 1.00 94.75 93 SER A O 1
ATOM 675 N N . ILE A 1 94 ? -11.111 2.189 4.150 1.00 94.75 94 ILE A N 1
ATOM 676 C CA . ILE A 1 94 ? -11.494 0.810 3.815 1.00 94.75 94 ILE A CA 1
ATOM 677 C C . ILE A 1 94 ? -12.048 0.147 5.076 1.00 94.75 94 ILE A C 1
ATOM 679 O O . ILE A 1 94 ? -11.361 0.083 6.093 1.00 94.75 94 ILE A O 1
ATOM 683 N N . ALA A 1 95 ? -13.301 -0.320 5.029 1.00 93.44 95 ALA A N 1
ATOM 684 C CA . ALA A 1 95 ? -14.015 -0.895 6.181 1.00 93.44 95 ALA A CA 1
ATOM 685 C C . ALA A 1 95 ? -13.926 -0.022 7.460 1.00 93.44 95 ALA A C 1
ATOM 687 O O . ALA A 1 95 ? -13.764 -0.529 8.570 1.00 93.44 95 ALA A O 1
ATOM 688 N N . GLY A 1 96 ? -13.978 1.308 7.295 1.00 92.56 96 GLY A N 1
ATOM 689 C CA . GLY A 1 96 ? -13.865 2.300 8.375 1.00 92.56 96 GLY A CA 1
ATOM 690 C C . GLY A 1 96 ? -12.437 2.595 8.863 1.00 92.56 96 GLY A C 1
ATOM 691 O O . GLY A 1 96 ? -12.255 3.449 9.729 1.00 92.56 96 GLY A O 1
ATOM 692 N N . VAL A 1 97 ? -11.418 1.914 8.331 1.00 95.69 97 VAL A N 1
ATOM 693 C CA . VAL A 1 97 ? -10.002 2.178 8.630 1.00 95.69 97 VAL A CA 1
ATOM 694 C C . VAL A 1 97 ? -9.450 3.161 7.609 1.00 95.69 97 VAL A C 1
ATOM 696 O O . VAL A 1 97 ? -9.534 2.910 6.408 1.00 95.69 97 VAL A O 1
ATOM 699 N N . ARG A 1 98 ? -8.861 4.266 8.069 1.00 95.50 98 ARG A N 1
ATOM 700 C CA . ARG A 1 98 ? -8.222 5.252 7.201 1.00 95.50 98 ARG A CA 1
ATOM 701 C C . ARG A 1 98 ? -6.760 4.906 6.966 1.00 95.50 98 ARG A C 1
ATOM 703 O O . ARG A 1 98 ? -5.988 4.706 7.907 1.00 95.50 98 ARG A O 1
ATOM 710 N N . PHE A 1 99 ? -6.400 4.898 5.695 1.00 96.94 99 PHE A N 1
ATOM 711 C CA . PHE A 1 99 ? -5.060 4.692 5.191 1.00 96.94 99 PHE A CA 1
ATOM 712 C C . PHE A 1 99 ? -4.498 6.006 4.655 1.00 96.94 99 PHE A C 1
ATOM 714 O O . PHE A 1 99 ? -5.220 6.789 4.035 1.00 96.94 99 PHE A O 1
ATOM 721 N N . LEU A 1 100 ? -3.202 6.209 4.858 1.00 97.19 100 LEU A N 1
ATOM 722 C CA . LEU A 1 100 ? -2.394 7.212 4.176 1.00 97.19 100 LEU A CA 1
ATOM 723 C C . LEU A 1 100 ? -1.191 6.504 3.557 1.00 97.19 100 LEU A C 1
ATOM 725 O O . LEU A 1 100 ? -0.435 5.851 4.269 1.00 97.19 100 LEU A O 1
ATOM 729 N N . ALA A 1 101 ? -0.996 6.646 2.255 1.00 97.31 101 ALA A N 1
ATOM 730 C CA . ALA A 1 101 ? 0.175 6.143 1.555 1.00 97.31 101 ALA A CA 1
ATOM 731 C C . ALA A 1 101 ? 1.046 7.306 1.068 1.00 97.31 101 ALA A C 1
ATOM 733 O O . ALA A 1 101 ? 0.529 8.327 0.613 1.00 97.31 101 ALA A O 1
ATOM 734 N N . ALA A 1 102 ? 2.362 7.129 1.155 1.00 96.81 102 ALA A N 1
ATOM 735 C CA . ALA A 1 102 ? 3.381 7.977 0.542 1.00 96.81 102 ALA A CA 1
ATOM 736 C C . ALA A 1 102 ? 4.622 7.117 0.283 1.00 96.81 102 ALA A C 1
ATOM 738 O O . ALA A 1 102 ? 4.888 6.199 1.049 1.00 96.81 102 ALA A O 1
ATOM 739 N N . HIS A 1 103 ? 5.398 7.384 -0.765 1.00 96.38 103 HIS A N 1
ATOM 740 C CA . HIS A 1 103 ? 6.506 6.483 -1.095 1.00 96.38 103 HIS A CA 1
ATOM 741 C C . HIS A 1 103 ? 7.650 6.515 -0.072 1.00 96.38 103 HIS A C 1
ATOM 743 O O . HIS A 1 103 ? 8.111 5.462 0.370 1.00 96.38 103 HIS A O 1
ATOM 749 N N . THR A 1 104 ? 8.103 7.704 0.339 1.00 95.44 104 THR A N 1
ATOM 750 C CA . THR A 1 104 ? 9.226 7.835 1.278 1.00 95.44 104 THR A CA 1
ATOM 751 C C . THR A 1 104 ? 8.742 7.906 2.734 1.00 95.44 104 THR A C 1
ATOM 753 O O . THR A 1 104 ? 7.697 8.507 3.006 1.00 95.44 104 THR A O 1
ATOM 756 N N . PRO A 1 105 ? 9.501 7.348 3.701 1.00 93.06 105 PRO A N 1
ATOM 757 C CA . PRO A 1 105 ? 9.188 7.498 5.123 1.00 93.06 105 PRO A CA 1
ATOM 758 C C . PRO A 1 105 ? 9.115 8.966 5.561 1.00 93.06 105 PRO A C 1
ATOM 760 O O . PRO A 1 105 ? 8.258 9.329 6.364 1.00 93.06 105 PRO A O 1
ATOM 763 N N . ASP A 1 106 ? 9.988 9.817 5.020 1.00 94.06 106 ASP A N 1
ATOM 764 C CA . ASP A 1 106 ? 10.046 11.233 5.381 1.00 94.06 106 ASP A CA 1
ATOM 765 C C . ASP A 1 106 ? 8.806 11.992 4.905 1.00 94.06 106 ASP A C 1
ATOM 767 O O . ASP A 1 106 ? 8.201 12.724 5.692 1.00 94.06 106 ASP A O 1
ATOM 771 N N . ASP A 1 107 ? 8.370 11.781 3.657 1.00 93.06 107 ASP A N 1
ATOM 772 C CA . ASP A 1 107 ? 7.130 12.379 3.156 1.00 93.06 107 ASP A CA 1
ATOM 773 C C . ASP A 1 107 ? 5.918 11.866 3.935 1.00 93.06 107 ASP A C 1
ATOM 775 O O . ASP A 1 107 ? 5.057 12.663 4.313 1.00 93.06 107 ASP A O 1
ATOM 779 N N . LEU A 1 108 ? 5.877 10.565 4.251 1.00 94.00 108 LEU A N 1
ATOM 780 C CA . LEU A 1 108 ? 4.822 9.984 5.079 1.00 94.00 108 LEU A CA 1
ATOM 781 C C . LEU A 1 108 ? 4.756 10.672 6.450 1.00 94.00 108 LEU A C 1
ATOM 783 O O . LEU A 1 108 ? 3.685 11.093 6.885 1.00 94.00 108 LEU A O 1
ATOM 787 N N . MET A 1 109 ? 5.898 10.845 7.120 1.00 93.38 109 MET A N 1
ATOM 788 C CA . MET A 1 109 ? 5.955 11.492 8.432 1.00 93.38 109 MET A CA 1
ATOM 789 C C . MET A 1 109 ? 5.626 12.984 8.371 1.00 93.38 109 MET A C 1
ATOM 791 O O . MET A 1 109 ? 5.018 13.510 9.304 1.00 93.38 109 MET A O 1
ATOM 795 N N . ARG A 1 110 ? 6.003 13.685 7.298 1.00 93.12 110 ARG A N 1
ATOM 796 C CA . ARG A 1 110 ? 5.587 15.077 7.079 1.00 93.12 110 ARG A CA 1
ATOM 797 C C . ARG A 1 110 ? 4.078 15.174 6.878 1.00 93.12 110 ARG A C 1
ATOM 799 O O . ARG A 1 110 ? 3.455 16.047 7.478 1.00 93.12 110 ARG A O 1
ATOM 806 N N . ALA A 1 111 ? 3.492 14.270 6.098 1.00 92.19 111 ALA A N 1
ATOM 807 C CA . ALA A 1 111 ? 2.053 14.216 5.872 1.00 92.19 111 ALA A CA 1
ATOM 808 C C . ALA A 1 111 ? 1.282 13.955 7.165 1.00 92.19 111 ALA A C 1
ATOM 810 O O . ALA A 1 111 ? 0.378 14.710 7.508 1.00 92.19 111 ALA A O 1
ATOM 811 N N . LEU A 1 112 ? 1.723 12.968 7.940 1.00 91.38 112 LEU A N 1
ATOM 812 C CA . LEU A 1 112 ? 1.172 12.631 9.249 1.00 91.38 112 LEU A CA 1
ATOM 813 C C . LEU A 1 112 ? 1.228 13.776 10.275 1.00 91.38 112 LEU A C 1
ATOM 815 O O . LEU A 1 112 ? 0.402 13.826 11.183 1.00 91.38 112 LEU A O 1
ATOM 819 N N . ARG A 1 113 ? 2.188 14.698 10.146 1.00 90.69 113 ARG A N 1
ATOM 820 C CA . ARG A 1 113 ? 2.306 15.901 10.988 1.00 90.69 113 ARG A CA 1
ATOM 821 C C . ARG A 1 113 ? 1.553 17.117 10.432 1.00 90.69 113 ARG A C 1
ATOM 823 O O . ARG A 1 113 ? 1.702 18.205 10.978 1.00 90.69 113 ARG A O 1
ATOM 830 N N . GLY A 1 114 ? 0.795 16.962 9.345 1.00 88.44 114 GLY A N 1
ATOM 831 C CA . GLY A 1 114 ? 0.088 18.069 8.692 1.00 88.44 114 GLY A CA 1
ATOM 832 C C . GLY A 1 114 ? 1.014 19.064 7.980 1.00 88.44 114 GLY A C 1
ATOM 833 O O . GLY A 1 114 ? 0.617 20.190 7.711 1.00 88.44 114 GLY A O 1
ATOM 834 N N . ALA A 1 115 ? 2.255 18.674 7.669 1.00 87.38 115 ALA A N 1
ATOM 835 C CA . ALA A 1 115 ? 3.241 19.522 6.988 1.00 87.38 115 ALA A CA 1
ATOM 836 C C . ALA A 1 115 ? 3.212 19.370 5.450 1.00 87.38 115 ALA A C 1
ATOM 838 O O . ALA A 1 115 ? 4.191 19.692 4.767 1.00 87.38 115 ALA A O 1
ATOM 839 N N . THR A 1 116 ? 2.120 18.820 4.910 1.00 88.62 116 THR A N 1
ATOM 840 C CA . THR A 1 116 ? 1.870 18.599 3.474 1.00 88.62 116 THR A CA 1
ATOM 841 C C . THR A 1 116 ? 0.377 18.769 3.189 1.00 88.62 116 THR A C 1
ATOM 843 O O . THR A 1 116 ? -0.421 18.771 4.121 1.00 88.62 116 THR A O 1
ATOM 846 N N . SER A 1 117 ? -0.015 18.814 1.915 1.00 82.88 117 SER A N 1
ATOM 847 C CA . SER A 1 117 ? -1.422 18.855 1.490 1.00 82.88 117 SER A CA 1
ATOM 848 C C . SER A 1 117 ? -2.191 17.536 1.672 1.00 82.88 117 SER A C 1
ATOM 850 O O . SER A 1 117 ? -3.398 17.512 1.446 1.00 82.88 117 SER A O 1
ATOM 852 N N . ALA A 1 118 ? -1.524 16.447 2.075 1.00 86.44 118 ALA A N 1
ATOM 853 C CA . ALA A 1 118 ? -2.123 15.114 2.168 1.00 86.44 118 ALA A CA 1
ATOM 854 C C . ALA A 1 118 ? -3.233 14.990 3.225 1.00 86.44 118 ALA A C 1
ATOM 856 O O . ALA A 1 118 ? -4.124 14.157 3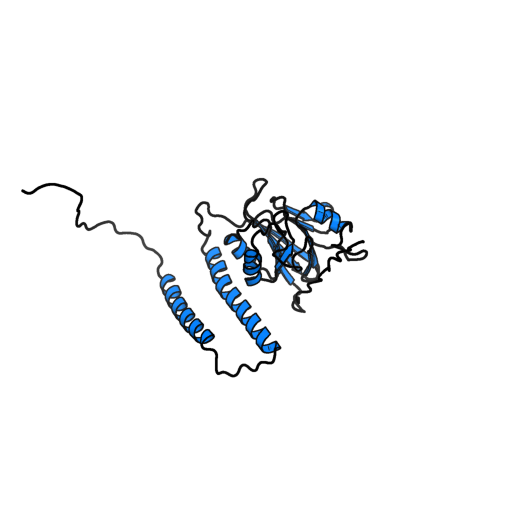.075 1.00 86.44 118 ALA A O 1
ATOM 857 N N . LEU A 1 119 ? -3.154 15.788 4.294 1.00 87.62 119 LEU A N 1
ATOM 858 C CA . LEU A 1 119 ? -4.142 15.867 5.370 1.00 87.62 119 LEU A CA 1
ATOM 859 C C . LEU A 1 119 ? -4.452 17.341 5.631 1.00 87.62 119 LEU A C 1
ATOM 861 O O . LEU A 1 119 ? -3.533 18.153 5.750 1.00 87.62 119 LEU A O 1
ATOM 865 N N . GLN A 1 120 ? -5.731 17.682 5.726 1.00 84.06 120 GLN A N 1
ATOM 866 C CA . GLN A 1 120 ? -6.182 19.025 6.068 1.00 84.06 120 GLN A CA 1
ATOM 867 C C . GLN A 1 120 ? -6.251 19.207 7.593 1.00 84.06 120 GLN A C 1
ATOM 869 O O . GLN A 1 120 ? -6.435 18.236 8.335 1.00 84.06 120 GLN A O 1
ATOM 874 N N . PRO A 1 121 ? -6.123 20.445 8.105 1.00 81.12 121 PRO A N 1
ATOM 875 C CA . PRO A 1 121 ? -6.341 20.721 9.520 1.00 81.12 121 PRO A CA 1
ATOM 876 C C . PRO A 1 121 ? -7.721 20.230 9.982 1.00 81.12 121 PRO A C 1
ATOM 878 O O . PRO A 1 121 ? -8.744 20.631 9.436 1.00 81.12 121 PRO A O 1
ATOM 881 N N . GLY A 1 122 ? -7.742 19.371 11.004 1.00 81.81 122 GLY A N 1
ATOM 882 C CA . GLY A 1 122 ? -8.971 18.775 11.540 1.00 81.81 122 GLY A CA 1
ATOM 883 C C . GLY A 1 122 ? -9.338 17.411 10.949 1.00 81.81 122 GLY A C 1
ATOM 884 O O . GLY A 1 122 ? -10.234 16.758 11.484 1.00 81.81 122 GLY A O 1
ATOM 885 N N . ASP A 1 123 ? -8.631 16.936 9.919 1.00 84.50 123 ASP A N 1
ATOM 886 C CA . ASP A 1 123 ? -8.820 15.572 9.434 1.00 84.50 123 ASP A CA 1
ATOM 887 C C . ASP A 1 123 ? -8.455 14.551 10.522 1.00 84.50 123 ASP A C 1
ATOM 889 O O . ASP A 1 123 ? -7.404 14.671 11.163 1.00 84.50 123 ASP A O 1
ATOM 893 N N . PRO A 1 124 ? -9.271 13.497 10.716 1.00 87.12 124 PRO A N 1
ATOM 894 C CA . PRO A 1 124 ? -8.873 12.384 11.560 1.00 87.12 124 PRO A CA 1
ATOM 895 C C . PRO A 1 124 ? -7.536 11.797 11.103 1.00 87.12 124 PRO A C 1
ATOM 897 O O . PRO A 1 124 ? -7.334 11.527 9.912 1.00 87.12 124 PRO A O 1
ATOM 900 N N . LEU A 1 125 ? -6.644 11.550 12.061 1.00 90.38 125 LEU A N 1
ATOM 901 C CA . LEU A 1 125 ? -5.370 10.900 11.779 1.00 90.38 125 LEU A CA 1
ATOM 902 C C . LEU A 1 125 ? -5.608 9.509 11.172 1.00 90.38 125 LEU A C 1
ATOM 904 O O . LEU A 1 125 ? -6.499 8.783 11.625 1.00 90.38 125 LEU A O 1
ATOM 908 N N . PRO A 1 126 ? -4.825 9.117 10.155 1.00 93.31 126 PRO A N 1
ATOM 909 C CA . PRO A 1 126 ? -4.932 7.788 9.577 1.00 93.31 126 PRO A CA 1
ATOM 910 C C . PRO A 1 126 ? -4.520 6.730 10.605 1.00 93.31 126 PRO A C 1
ATOM 912 O O . PRO A 1 126 ? -3.512 6.868 11.303 1.00 93.31 126 PRO A O 1
ATOM 915 N N . GLN A 1 127 ? -5.280 5.640 10.678 1.00 95.69 127 GLN A N 1
ATOM 916 C CA . GLN A 1 127 ? -4.907 4.498 11.507 1.00 95.69 127 GLN A CA 1
ATOM 917 C C . GLN A 1 127 ? -3.718 3.741 10.905 1.00 95.69 127 GLN A C 1
ATOM 919 O O . GLN A 1 127 ? -2.852 3.286 11.651 1.00 95.69 127 GLN A O 1
ATOM 924 N N . VAL A 1 128 ? -3.657 3.621 9.576 1.00 97.00 128 VAL A N 1
ATOM 925 C CA . VAL A 1 128 ? -2.582 2.911 8.872 1.00 97.00 128 VAL A CA 1
ATOM 926 C C . VAL A 1 128 ? -1.849 3.864 7.942 1.00 97.00 128 VAL A C 1
ATOM 928 O O . VAL A 1 128 ? -2.445 4.492 7.073 1.00 97.00 128 VAL A O 1
ATOM 931 N N . ALA A 1 129 ? -0.539 3.946 8.102 1.00 97.00 129 ALA A N 1
ATOM 932 C CA . ALA A 1 129 ? 0.338 4.712 7.240 1.00 97.00 129 ALA A CA 1
ATOM 933 C C . ALA A 1 129 ? 1.249 3.750 6.463 1.00 97.00 129 ALA A C 1
ATOM 935 O O . ALA A 1 129 ? 1.803 2.818 7.039 1.00 97.00 129 ALA A O 1
ATOM 936 N N . VAL A 1 130 ? 1.378 3.934 5.154 1.00 97.75 130 VAL A N 1
ATOM 937 C CA . VAL A 1 130 ? 2.066 2.998 4.258 1.00 97.75 130 VAL A CA 1
ATOM 938 C C . VAL A 1 130 ? 3.204 3.709 3.544 1.00 97.75 130 VAL A C 1
ATOM 940 O O . VAL A 1 130 ? 2.983 4.776 2.972 1.00 97.75 130 VAL A O 1
ATOM 943 N N . HIS A 1 131 ? 4.393 3.103 3.543 1.00 97.31 131 HIS A N 1
ATOM 944 C CA . HIS A 1 131 ? 5.513 3.576 2.731 1.00 97.31 131 HIS A CA 1
ATOM 945 C C . HIS A 1 131 ? 6.305 2.461 2.052 1.00 97.31 131 HIS A C 1
ATOM 947 O O . HIS A 1 131 ? 6.310 1.312 2.489 1.00 97.31 131 HIS A O 1
ATOM 953 N N . GLY A 1 132 ? 7.011 2.839 0.992 1.00 92.81 132 GLY A N 1
ATOM 954 C CA . GLY A 1 132 ? 7.956 2.011 0.253 1.00 92.81 132 GLY A CA 1
ATOM 955 C C . GLY A 1 132 ? 9.397 2.441 0.512 1.00 92.81 132 GLY A C 1
ATOM 956 O O . GLY A 1 132 ? 9.771 2.735 1.657 1.00 92.81 132 GLY A O 1
ATOM 957 N N . HIS A 1 133 ? 10.185 2.510 -0.567 1.00 93.75 133 HIS A N 1
ATOM 958 C CA . HIS A 1 133 ? 11.501 3.154 -0.682 1.00 93.75 133 HIS A CA 1
ATOM 959 C C . HIS A 1 133 ? 12.667 2.453 0.030 1.00 93.75 133 HIS A C 1
ATOM 961 O O . HIS A 1 133 ? 13.778 2.345 -0.496 1.00 93.75 133 HIS A O 1
ATOM 967 N N . THR A 1 134 ? 12.451 1.955 1.246 1.00 90.44 134 THR A N 1
ATOM 968 C CA . THR A 1 134 ? 13.513 1.313 2.034 1.00 90.44 134 THR A CA 1
ATOM 969 C C . THR A 1 134 ? 13.851 -0.077 1.501 1.00 90.44 134 THR A C 1
ATOM 971 O O . THR A 1 134 ? 14.971 -0.548 1.699 1.00 90.44 134 THR A O 1
ATOM 974 N N . HIS A 1 135 ? 12.888 -0.726 0.834 1.00 90.06 135 HIS A N 1
ATOM 975 C CA . HIS A 1 135 ? 12.906 -2.132 0.423 1.00 90.06 135 HIS A CA 1
ATOM 976 C C . HIS A 1 135 ? 13.115 -3.110 1.597 1.00 90.06 135 HIS A C 1
ATOM 978 O O . HIS A 1 135 ? 13.460 -4.271 1.380 1.00 90.06 135 HIS A O 1
ATOM 984 N N . VAL A 1 136 ? 12.928 -2.655 2.842 1.00 92.94 136 VAL A N 1
ATOM 985 C CA . VAL A 1 136 ? 13.054 -3.478 4.048 1.00 92.94 136 VAL A CA 1
ATOM 986 C C . VAL A 1 136 ? 11.659 -3.653 4.644 1.00 92.94 136 VAL A C 1
ATOM 988 O O . VAL A 1 136 ? 11.102 -2.674 5.150 1.00 92.94 136 VAL A O 1
ATOM 991 N N . PRO A 1 137 ? 11.086 -4.867 4.603 1.00 94.06 137 PRO A N 1
ATOM 992 C CA . PRO A 1 137 ? 9.746 -5.108 5.107 1.00 94.06 137 PRO A CA 1
ATOM 993 C C . PRO A 1 137 ? 9.679 -4.868 6.615 1.00 94.06 137 PRO A C 1
ATOM 995 O O . PRO A 1 137 ? 10.536 -5.318 7.381 1.00 94.06 137 PRO A O 1
ATOM 998 N N . ARG A 1 138 ? 8.669 -4.114 7.049 1.00 95.69 138 ARG A N 1
ATOM 999 C CA . ARG A 1 138 ? 8.494 -3.730 8.450 1.00 95.69 138 ARG A CA 1
ATOM 1000 C C . ARG A 1 138 ? 7.043 -3.374 8.742 1.00 95.69 138 ARG A C 1
ATOM 1002 O O . ARG A 1 138 ? 6.442 -2.587 8.023 1.00 95.69 138 ARG A O 1
ATOM 1009 N N . ILE A 1 139 ? 6.518 -3.882 9.852 1.00 96.56 139 ILE A N 1
ATOM 1010 C CA . ILE A 1 139 ? 5.255 -3.419 10.435 1.00 96.56 139 ILE A CA 1
ATOM 1011 C C . ILE A 1 139 ? 5.570 -2.881 11.829 1.00 96.56 139 ILE A C 1
ATOM 1013 O O . ILE A 1 139 ? 6.155 -3.583 12.652 1.00 96.56 139 ILE A O 1
ATOM 1017 N N . VAL A 1 140 ? 5.211 -1.627 12.084 1.00 95.31 140 VAL A N 1
ATOM 1018 C CA . VAL A 1 140 ? 5.364 -0.964 13.385 1.00 95.31 140 VAL A CA 1
ATOM 1019 C C . VAL A 1 140 ? 3.981 -0.564 13.872 1.00 95.31 140 VAL A C 1
ATOM 1021 O O . VAL A 1 140 ? 3.215 0.003 13.103 1.00 95.31 140 VAL A O 1
ATOM 1024 N N . ALA A 1 141 ? 3.654 -0.826 15.136 1.00 93.62 141 ALA A N 1
ATOM 1025 C CA . ALA A 1 141 ? 2.360 -0.479 15.724 1.00 93.62 141 ALA A CA 1
ATOM 1026 C C . ALA A 1 141 ? 2.514 0.234 17.076 1.00 93.62 141 ALA A C 1
ATOM 1028 O O . ALA A 1 141 ? 3.569 0.186 17.717 1.00 93.62 141 ALA A O 1
ATOM 1029 N N . GLY A 1 142 ? 1.439 0.882 17.527 1.00 90.12 142 GLY A N 1
ATOM 1030 C CA . GLY A 1 142 ? 1.372 1.543 18.830 1.00 90.12 142 GLY A CA 1
ATOM 1031 C C . GLY A 1 142 ? 2.193 2.832 18.883 1.00 90.12 142 GLY A C 1
ATOM 1032 O O . GLY A 1 142 ? 2.305 3.551 17.896 1.00 90.12 142 GLY A O 1
ATOM 1033 N N . LYS A 1 143 ? 2.794 3.140 20.041 1.00 88.75 143 LYS A N 1
ATOM 1034 C CA . LYS A 1 143 ? 3.516 4.413 20.253 1.00 88.75 143 LYS A CA 1
ATOM 1035 C C . LYS A 1 143 ? 4.655 4.646 19.254 1.00 88.75 143 LYS A C 1
ATOM 1037 O O . LYS A 1 143 ? 4.925 5.790 18.912 1.00 88.75 143 LYS A O 1
ATOM 1042 N N . ALA A 1 144 ? 5.301 3.581 18.780 1.00 90.56 144 ALA A N 1
ATOM 1043 C CA . ALA A 1 144 ? 6.391 3.671 17.810 1.00 90.56 144 ALA A CA 1
ATOM 1044 C C . ALA A 1 144 ? 5.920 4.045 16.390 1.00 90.56 144 ALA A C 1
ATOM 1046 O O . ALA A 1 144 ? 6.733 4.481 15.582 1.00 90.56 144 ALA A O 1
ATOM 1047 N N . ALA A 1 145 ? 4.627 3.885 16.093 1.00 92.12 145 ALA A N 1
ATOM 1048 C CA . ALA A 1 145 ? 4.009 4.269 14.824 1.00 92.12 145 ALA A CA 1
ATOM 1049 C C . ALA A 1 145 ? 3.408 5.687 14.850 1.00 92.12 145 ALA A C 1
ATOM 1051 O O . ALA A 1 145 ? 2.913 6.166 13.828 1.00 92.12 145 ALA A O 1
ATOM 1052 N N . ALA A 1 146 ? 3.444 6.358 16.008 1.00 88.75 146 ALA A N 1
ATOM 1053 C CA . ALA A 1 146 ? 2.808 7.650 16.194 1.00 88.75 146 ALA A CA 1
ATOM 1054 C C . ALA A 1 146 ? 3.340 8.694 15.187 1.00 88.75 146 ALA A C 1
ATOM 1056 O O . ALA A 1 146 ? 4.551 8.787 14.963 1.00 88.75 146 ALA A O 1
ATOM 1057 N N . PRO A 1 147 ? 2.452 9.520 14.607 1.00 89.50 147 PRO A N 1
ATOM 1058 C CA . PRO A 1 147 ? 1.070 9.757 15.046 1.00 89.50 147 PRO A CA 1
ATOM 1059 C C . PRO A 1 147 ? 0.015 8.799 14.457 1.00 89.50 147 PRO A C 1
ATOM 1061 O O . PRO A 1 147 ? -1.140 8.877 14.865 1.00 89.50 147 PRO A O 1
ATOM 1064 N N . ALA A 1 148 ? 0.382 7.889 13.549 1.00 92.62 148 ALA A N 1
ATOM 1065 C CA . ALA A 1 148 ? -0.513 6.818 13.107 1.00 92.62 148 ALA A CA 1
ATOM 1066 C C . ALA A 1 148 ? -0.595 5.694 14.159 1.00 92.62 148 ALA A C 1
ATOM 1068 O O . ALA A 1 148 ? 0.235 5.601 15.066 1.00 92.62 148 ALA A O 1
ATOM 1069 N N . ALA A 1 149 ? -1.581 4.802 14.037 1.00 93.25 149 ALA A N 1
ATOM 1070 C CA . ALA A 1 149 ? -1.652 3.613 14.894 1.00 93.25 149 ALA A CA 1
ATOM 1071 C C . ALA A 1 149 ? -0.718 2.490 14.407 1.00 93.25 149 ALA A C 1
ATOM 1073 O O . ALA A 1 149 ? -0.237 1.684 15.210 1.00 93.25 149 ALA A O 1
ATOM 1074 N N . MET A 1 150 ? -0.458 2.445 13.098 1.00 96.44 150 MET A N 1
ATOM 1075 C CA . MET A 1 150 ? 0.409 1.471 12.448 1.00 96.44 150 MET A CA 1
ATOM 1076 C C . MET A 1 150 ? 1.125 2.092 11.246 1.00 96.44 150 MET A C 1
ATOM 1078 O O . MET A 1 150 ? 0.505 2.799 10.456 1.00 96.44 150 MET A O 1
ATOM 1082 N N . ILE A 1 151 ? 2.412 1.785 11.087 1.00 97.25 151 ILE A N 1
ATOM 1083 C CA . ILE A 1 151 ? 3.199 2.072 9.886 1.00 97.25 151 ILE A CA 1
ATOM 1084 C C . ILE A 1 151 ? 3.572 0.744 9.228 1.00 97.25 151 ILE A C 1
ATOM 1086 O O . ILE A 1 151 ? 4.116 -0.146 9.886 1.00 97.25 151 ILE A O 1
ATOM 1090 N N . VAL A 1 152 ? 3.290 0.615 7.934 1.00 97.62 152 VAL A N 1
ATOM 1091 C CA . VAL A 1 152 ? 3.542 -0.589 7.141 1.00 97.62 152 VAL A CA 1
ATOM 1092 C C . VAL A 1 152 ? 4.479 -0.267 5.986 1.00 97.62 152 VAL A C 1
ATOM 1094 O O . VAL A 1 152 ? 4.198 0.597 5.159 1.00 97.62 152 VAL A O 1
ATOM 1097 N N . CYS A 1 153 ? 5.564 -1.025 5.902 1.00 96.94 153 CYS A N 1
ATOM 1098 C CA . CYS A 1 153 ? 6.419 -1.117 4.737 1.00 96.94 153 CYS A CA 1
ATOM 1099 C C . CYS A 1 153 ? 6.392 -2.561 4.227 1.00 96.94 153 CYS A C 1
ATOM 1101 O O . CYS A 1 153 ? 6.855 -3.452 4.944 1.00 96.94 153 CYS A O 1
ATOM 1103 N N . PRO A 1 154 ? 5.861 -2.830 3.021 1.00 94.25 154 PRO A N 1
ATOM 1104 C CA . PRO A 1 154 ? 5.769 -4.192 2.496 1.00 94.25 154 PRO A CA 1
ATOM 1105 C C . PRO A 1 154 ? 7.129 -4.759 2.061 1.00 94.25 154 PRO A C 1
ATOM 1107 O O . PRO A 1 154 ? 7.214 -5.942 1.742 1.00 94.25 154 PRO A O 1
ATOM 1110 N N . GLY A 1 155 ? 8.191 -3.946 2.056 1.00 93.12 155 GLY A N 1
ATOM 1111 C CA . GLY A 1 155 ? 9.474 -4.287 1.449 1.00 93.12 155 GLY A CA 1
ATOM 1112 C C . GLY A 1 155 ? 9.456 -3.998 -0.049 1.00 93.12 155 GLY A C 1
ATOM 1113 O O . GLY A 1 155 ? 8.779 -3.075 -0.488 1.00 93.12 155 GLY A O 1
ATOM 1114 N N . SER A 1 156 ? 10.202 -4.781 -0.826 1.00 91.44 156 SER A N 1
ATOM 1115 C CA . SER A 1 156 ? 10.192 -4.702 -2.290 1.00 91.44 156 SER A CA 1
ATOM 1116 C C . SER A 1 156 ? 9.927 -6.078 -2.879 1.00 91.44 156 SER A C 1
ATOM 1118 O O . SER A 1 156 ? 10.550 -7.062 -2.475 1.00 91.44 156 SER A O 1
ATOM 1120 N N . VAL A 1 157 ? 9.040 -6.141 -3.871 1.00 89.56 157 VAL A N 1
ATOM 1121 C CA . VAL A 1 157 ? 8.737 -7.390 -4.587 1.00 89.56 157 VAL A CA 1
ATOM 1122 C C . VAL A 1 157 ? 9.807 -7.760 -5.617 1.00 89.56 157 VAL A C 1
ATOM 1124 O O . VAL A 1 157 ? 9.872 -8.912 -6.037 1.00 89.56 157 VAL A O 1
ATOM 1127 N N . THR A 1 158 ? 10.668 -6.823 -6.023 1.00 87.38 158 THR A N 1
ATOM 1128 C CA . THR A 1 158 ? 11.714 -7.083 -7.032 1.00 87.38 158 THR A CA 1
ATOM 1129 C C . THR A 1 158 ? 13.134 -6.946 -6.507 1.00 87.38 158 THR A C 1
ATOM 1131 O O . THR A 1 158 ? 14.031 -7.650 -6.968 1.00 87.38 158 THR A O 1
ATOM 1134 N N . ARG A 1 159 ? 13.366 -6.043 -5.554 1.00 88.19 159 ARG A N 1
ATOM 1135 C CA . ARG A 1 159 ? 14.704 -5.652 -5.096 1.00 88.19 159 ARG A CA 1
ATOM 1136 C C . ARG A 1 159 ? 14.781 -5.584 -3.565 1.00 88.19 159 ARG A C 1
ATOM 1138 O O . ARG A 1 159 ? 15.151 -4.536 -3.042 1.00 88.19 159 ARG A O 1
ATOM 1145 N N . PRO A 1 160 ? 14.435 -6.641 -2.813 1.00 87.69 160 PRO A N 1
ATOM 1146 C CA . PRO A 1 160 ? 14.432 -6.593 -1.349 1.00 87.69 160 PRO A CA 1
ATOM 1147 C C . PRO A 1 160 ? 15.814 -6.239 -0.772 1.00 87.69 160 PRO A C 1
ATOM 1149 O O . PRO A 1 160 ? 16.855 -6.579 -1.338 1.00 87.69 160 PRO A O 1
ATOM 1152 N N . ARG A 1 161 ? 15.833 -5.541 0.368 1.00 88.38 161 ARG A N 1
ATOM 1153 C CA . ARG A 1 161 ? 17.051 -5.116 1.082 1.00 88.38 161 ARG A CA 1
ATOM 1154 C C . ARG A 1 161 ? 17.055 -5.621 2.523 1.00 88.38 161 ARG A C 1
ATOM 1156 O O . ARG A 1 161 ? 16.076 -6.174 3.018 1.00 88.38 161 ARG A O 1
ATOM 1163 N N . GLY A 1 162 ? 18.184 -5.450 3.211 1.00 84.00 162 GLY A N 1
ATOM 1164 C CA . GLY A 1 162 ? 18.315 -5.829 4.624 1.00 84.00 162 GLY A CA 1
ATOM 1165 C C . GLY A 1 162 ? 18.253 -7.339 4.868 1.00 84.00 162 GLY A C 1
ATOM 1166 O O . GLY A 1 162 ? 17.817 -7.761 5.932 1.00 84.00 162 GLY A O 1
ATOM 1167 N N . GLY A 1 163 ? 18.634 -8.150 3.873 1.00 83.75 163 GLY A N 1
ATOM 1168 C CA . GLY A 1 163 ? 18.579 -9.615 3.949 1.00 83.75 163 GLY A CA 1
ATOM 1169 C C . GLY A 1 163 ? 17.172 -10.209 3.830 1.00 83.75 163 GLY A C 1
ATOM 1170 O O . GLY A 1 163 ? 17.011 -11.414 4.006 1.00 83.75 163 GLY A O 1
ATOM 1171 N N . SER A 1 164 ? 16.162 -9.386 3.534 1.00 87.00 164 SER A N 1
ATOM 1172 C CA . SER A 1 164 ? 14.789 -9.847 3.337 1.00 87.00 164 SER A CA 1
ATOM 1173 C C . SER A 1 164 ? 14.589 -10.527 1.981 1.00 87.00 164 SER A C 1
ATOM 1175 O O . SER A 1 164 ? 15.370 -10.357 1.042 1.00 87.00 164 SER A O 1
ATOM 1177 N N . ARG A 1 165 ? 13.522 -11.319 1.888 1.00 89.75 165 ARG A N 1
ATOM 1178 C CA . ARG A 1 165 ? 13.031 -11.893 0.634 1.00 89.75 165 ARG A CA 1
ATOM 1179 C C . ARG A 1 165 ? 11.997 -10.962 0.002 1.00 89.75 165 ARG A C 1
ATOM 1181 O O . ARG A 1 165 ? 11.471 -10.097 0.699 1.00 89.75 165 ARG A O 1
ATOM 1188 N N . PRO A 1 166 ? 11.684 -11.135 -1.293 1.00 92.50 166 PRO A N 1
ATOM 1189 C CA . PRO A 1 166 ? 10.564 -10.434 -1.899 1.00 92.50 166 PRO A CA 1
ATOM 1190 C C . PRO A 1 166 ? 9.288 -10.663 -1.094 1.00 92.50 166 PRO A C 1
ATOM 1192 O O . PRO A 1 166 ? 9.005 -11.800 -0.711 1.00 92.50 166 PRO A O 1
ATOM 1195 N N . SER A 1 167 ? 8.547 -9.599 -0.807 1.00 93.88 167 SER A N 1
ATOM 1196 C CA . SER A 1 167 ? 7.396 -9.668 0.090 1.00 93.88 167 SER A CA 1
ATOM 1197 C C . SER A 1 167 ? 6.309 -8.666 -0.264 1.00 93.88 167 SER A C 1
ATOM 1199 O O . SER A 1 167 ? 6.552 -7.640 -0.897 1.00 93.88 167 SER A O 1
ATOM 1201 N N . VAL A 1 168 ? 5.105 -8.978 0.198 1.00 96.44 168 VAL A N 1
ATOM 1202 C CA . VAL A 1 168 ? 3.946 -8.084 0.252 1.00 96.44 168 VAL A CA 1
ATOM 1203 C C . VAL A 1 168 ? 3.443 -8.033 1.694 1.00 96.44 168 VAL A C 1
ATOM 1205 O O . VAL A 1 168 ? 3.758 -8.918 2.488 1.00 96.44 168 VAL A O 1
ATOM 1208 N N . ALA A 1 169 ? 2.655 -7.026 2.060 1.00 96.94 169 ALA A N 1
ATOM 1209 C CA . ALA A 1 169 ? 1.931 -7.035 3.330 1.00 96.94 169 ALA A CA 1
ATOM 1210 C C . ALA A 1 169 ? 0.445 -7.310 3.093 1.00 96.94 169 ALA A C 1
ATOM 1212 O O . ALA A 1 169 ? -0.120 -6.883 2.087 1.00 96.94 169 ALA A O 1
ATOM 1213 N N . LYS A 1 170 ? -0.196 -8.001 4.033 1.00 97.00 170 LYS A N 1
ATOM 1214 C CA . LYS A 1 170 ? -1.643 -8.223 4.043 1.00 97.00 170 LYS A CA 1
ATOM 1215 C C . LYS A 1 170 ? -2.226 -7.747 5.357 1.00 97.00 170 LYS A C 1
ATOM 1217 O O . LYS A 1 170 ? -1.746 -8.109 6.431 1.00 97.00 170 LYS A O 1
ATOM 1222 N N . LEU A 1 171 ? -3.263 -6.927 5.268 1.00 97.50 171 LEU A N 1
ATOM 1223 C CA . LEU A 1 171 ? -4.007 -6.430 6.415 1.00 97.50 171 LEU A CA 1
ATOM 1224 C C . LEU A 1 171 ? -5.445 -6.919 6.331 1.00 97.50 171 LEU A C 1
ATOM 1226 O O . LEU A 1 171 ? -6.085 -6.811 5.290 1.00 97.50 171 LEU A O 1
ATOM 1230 N N . ILE A 1 172 ? -5.979 -7.398 7.449 1.00 96.81 172 ILE A N 1
ATOM 1231 C CA . ILE A 1 172 ? -7.413 -7.637 7.588 1.00 96.81 172 ILE A CA 1
ATOM 1232 C C . ILE A 1 172 ? -7.975 -6.485 8.405 1.00 96.81 172 ILE A C 1
ATOM 1234 O O . ILE A 1 172 ? -7.627 -6.311 9.574 1.00 96.81 172 ILE A O 1
ATOM 1238 N N . VAL A 1 173 ? -8.849 -5.698 7.789 1.00 96.12 173 VAL A N 1
ATOM 1239 C CA . VAL A 1 173 ? -9.550 -4.588 8.436 1.00 96.12 173 VAL A CA 1
ATOM 1240 C C . VAL A 1 173 ? -11.011 -4.947 8.618 1.00 96.12 173 VAL A C 1
ATOM 1242 O O . VAL A 1 173 ? -11.616 -5.545 7.733 1.00 96.12 173 VAL A O 1
ATOM 1245 N N . ALA A 1 174 ? -11.573 -4.623 9.777 1.00 94.06 174 ALA A N 1
ATOM 1246 C CA . ALA A 1 174 ? -12.988 -4.807 10.041 1.00 94.06 174 ALA A CA 1
ATOM 1247 C C . ALA A 1 174 ? -13.492 -3.853 11.126 1.00 94.06 174 ALA A C 1
ATOM 1249 O O . ALA A 1 174 ? -12.776 -3.571 12.090 1.00 94.06 174 ALA A O 1
ATOM 1250 N N . ASP A 1 175 ? -14.732 -3.392 10.983 1.00 92.00 175 ASP A N 1
ATOM 1251 C CA . ASP A 1 175 ? -15.430 -2.542 11.955 1.00 92.00 175 ASP A CA 1
ATOM 1252 C C . ASP A 1 175 ? -14.600 -1.318 12.394 1.00 92.00 175 ASP A C 1
ATOM 1254 O O . ASP A 1 175 ? -14.494 -1.008 13.580 1.00 92.00 175 ASP A O 1
ATOM 1258 N N . GLY A 1 176 ? -13.928 -0.656 11.446 1.00 92.19 176 GLY A N 1
ATOM 1259 C CA . GLY A 1 176 ? -13.100 0.522 11.720 1.00 92.19 176 GLY A CA 1
ATOM 1260 C C . GLY A 1 176 ? -11.747 0.247 12.384 1.00 92.19 176 GLY A C 1
ATOM 1261 O O . GLY A 1 176 ? -11.053 1.194 12.761 1.00 92.19 176 GLY A O 1
ATOM 1262 N N . ALA A 1 177 ? -11.336 -1.019 12.509 1.00 92.81 177 ALA A N 1
ATOM 1263 C CA . ALA A 1 177 ? -10.075 -1.411 13.135 1.00 92.81 177 ALA A CA 1
ATOM 1264 C C . ALA A 1 177 ? -9.272 -2.424 12.303 1.00 92.81 177 ALA A C 1
ATOM 1266 O O . ALA A 1 177 ? -9.822 -3.270 11.597 1.00 92.81 177 ALA A O 1
ATOM 1267 N N . VAL A 1 178 ? -7.946 -2.384 12.442 1.00 95.12 178 VAL A N 1
ATOM 1268 C CA . VAL A 1 178 ? -7.050 -3.423 11.911 1.00 95.12 178 VAL A CA 1
ATOM 1269 C C . VAL A 1 178 ? -7.125 -4.642 12.832 1.00 95.12 178 VAL A C 1
ATOM 1271 O O . VAL A 1 178 ? -6.838 -4.534 14.022 1.00 95.12 178 VAL A O 1
ATOM 1274 N N . LYS A 1 179 ? -7.534 -5.796 12.299 1.00 95.56 179 LYS A N 1
ATOM 1275 C CA . LYS A 1 179 ? -7.646 -7.063 13.043 1.00 95.56 179 LYS A CA 1
ATOM 1276 C C . LYS A 1 179 ? -6.370 -7.893 12.961 1.00 95.56 179 LYS A C 1
ATOM 1278 O O . LYS A 1 179 ? -6.003 -8.537 13.937 1.00 95.56 179 LYS A O 1
ATOM 1283 N N . SER A 1 180 ? -5.696 -7.869 11.816 1.00 95.12 180 SER A N 1
ATOM 1284 C CA . SER A 1 180 ? -4.380 -8.480 11.636 1.00 95.12 180 SER A CA 1
ATOM 1285 C C . SER A 1 180 ? -3.574 -7.723 10.588 1.00 95.12 180 SER A C 1
ATOM 1287 O O . SER A 1 180 ? -4.134 -7.067 9.707 1.00 95.12 180 SER A O 1
ATOM 1289 N N . ALA A 1 181 ? -2.255 -7.814 10.707 1.00 95.94 181 ALA A N 1
ATOM 1290 C CA . ALA A 1 181 ? -1.303 -7.292 9.744 1.00 95.94 181 ALA A CA 1
ATOM 1291 C C . ALA A 1 181 ? -0.112 -8.249 9.694 1.00 95.94 181 ALA A C 1
ATOM 1293 O O . ALA A 1 181 ? 0.478 -8.549 10.733 1.00 95.94 181 ALA A O 1
ATOM 1294 N N . GLU A 1 182 ? 0.228 -8.734 8.508 1.00 95.88 182 GLU A N 1
ATOM 1295 C CA . GLU A 1 182 ? 1.323 -9.680 8.313 1.00 95.88 182 GLU A CA 1
ATOM 1296 C C . GLU A 1 182 ? 2.145 -9.344 7.070 1.00 95.88 182 GLU A C 1
ATOM 1298 O O . GLU A 1 182 ? 1.653 -8.734 6.118 1.00 95.88 182 GLU A O 1
ATOM 1303 N N . LEU A 1 183 ? 3.415 -9.743 7.099 1.00 95.06 183 LEU A N 1
ATOM 1304 C CA . LEU A 1 183 ? 4.316 -9.703 5.954 1.00 95.06 183 LEU A CA 1
ATOM 1305 C C . LEU A 1 183 ? 4.368 -11.102 5.349 1.00 95.06 183 LEU A C 1
ATOM 1307 O O . LEU A 1 183 ? 4.703 -12.064 6.036 1.00 95.06 183 LEU A O 1
ATOM 1311 N N . VAL A 1 184 ? 4.043 -11.200 4.067 1.00 93.56 184 VAL A N 1
ATOM 1312 C CA . VAL A 1 184 ? 4.012 -12.451 3.317 1.00 93.56 184 VAL A CA 1
ATOM 1313 C C . VAL A 1 184 ? 5.172 -12.451 2.338 1.00 93.56 184 VAL A C 1
ATOM 1315 O O . VAL A 1 184 ? 5.248 -11.612 1.439 1.00 93.56 184 VAL A O 1
ATOM 1318 N N . GLU A 1 185 ? 6.086 -13.401 2.500 1.00 92.56 185 GLU A N 1
ATOM 1319 C CA . GLU A 1 185 ? 7.166 -13.607 1.542 1.00 92.56 185 GLU A CA 1
ATOM 1320 C C . GLU A 1 185 ? 6.617 -14.212 0.247 1.00 92.56 185 GLU A C 1
ATOM 1322 O O . GLU A 1 185 ? 6.043 -15.302 0.229 1.00 92.56 185 GLU A O 1
ATOM 1327 N N . THR A 1 186 ? 6.840 -13.529 -0.868 1.00 83.00 186 THR A N 1
ATOM 1328 C CA . THR A 1 186 ? 6.498 -14.026 -2.195 1.00 83.00 186 THR A CA 1
ATOM 1329 C C . THR A 1 186 ? 7.650 -14.915 -2.650 1.00 83.00 186 THR A C 1
ATOM 1331 O O . THR A 1 186 ? 8.675 -14.432 -3.135 1.00 83.00 186 THR A O 1
ATOM 1334 N N . ALA A 1 187 ? 7.538 -16.220 -2.406 1.00 63.50 187 ALA A N 1
ATOM 1335 C CA . ALA A 1 187 ? 8.613 -17.162 -2.691 1.00 63.50 187 ALA A CA 1
ATOM 1336 C C . ALA A 1 187 ? 9.052 -17.094 -4.165 1.00 63.50 187 ALA A C 1
ATOM 1338 O O . ALA A 1 187 ? 8.258 -17.311 -5.079 1.00 63.50 187 ALA A O 1
ATOM 1339 N N . VAL A 1 188 ? 10.348 -16.875 -4.389 1.00 53.28 188 VAL A N 1
ATOM 1340 C CA . VAL A 1 188 ? 11.001 -17.121 -5.678 1.00 53.28 188 VAL A CA 1
ATOM 1341 C C . VAL A 1 188 ? 11.647 -18.506 -5.576 1.00 53.28 188 VAL A C 1
ATOM 1343 O O . VAL A 1 188 ? 12.453 -18.766 -4.675 1.00 53.28 188 VAL A O 1
ATOM 1346 N N . SER A 1 189 ? 11.269 -19.461 -6.430 1.00 36.78 189 SER A N 1
ATOM 1347 C CA . SER A 1 189 ? 12.140 -20.628 -6.629 1.00 36.78 189 SER A CA 1
ATOM 1348 C C . SER A 1 189 ? 13.443 -20.133 -7.253 1.00 36.78 189 SER A C 1
ATOM 1350 O O . SER A 1 189 ? 13.360 -19.350 -8.198 1.00 36.78 189 SER A O 1
ATOM 1352 N N . PRO A 1 190 ? 14.624 -20.600 -6.810 1.00 41.62 190 PRO A N 1
ATOM 1353 C CA . PRO A 1 190 ? 15.887 -20.307 -7.490 1.00 41.62 190 PRO A CA 1
ATOM 1354 C C . PRO A 1 190 ? 15.875 -20.720 -8.977 1.00 41.62 190 PRO A C 1
ATOM 1356 O O . PRO A 1 190 ? 16.687 -20.227 -9.749 1.00 41.62 190 PRO A O 1
ATOM 1359 N N . ASP A 1 191 ? 14.899 -21.535 -9.386 1.00 38.19 191 ASP A N 1
ATOM 1360 C CA . ASP A 1 191 ? 14.777 -22.119 -10.722 1.00 38.19 191 ASP A CA 1
ATOM 1361 C C . ASP A 1 191 ? 13.718 -21.418 -11.605 1.00 38.19 191 ASP A C 1
ATOM 1363 O O . ASP A 1 191 ? 13.367 -21.918 -12.670 1.00 38.19 191 ASP A O 1
ATOM 1367 N N . GLY A 1 192 ? 13.137 -20.292 -11.169 1.00 37.72 192 GLY A N 1
ATOM 1368 C CA . GLY A 1 192 ? 12.143 -19.546 -11.961 1.00 37.72 192 GLY A CA 1
ATOM 1369 C C . GLY A 1 192 ? 10.779 -20.236 -12.151 1.00 37.72 192 GLY A C 1
ATOM 1370 O O . GLY A 1 192 ? 9.935 -19.726 -12.884 1.00 37.72 192 GLY A O 1
ATOM 1371 N N . GLY A 1 193 ? 10.525 -21.369 -11.489 1.00 33.38 193 GLY A N 1
ATOM 1372 C CA . GLY A 1 193 ? 9.218 -22.040 -11.472 1.00 33.38 193 GLY A CA 1
ATOM 1373 C C . GLY A 1 193 ? 8.368 -21.675 -10.242 1.00 33.38 193 GLY A C 1
ATOM 1374 O O . GLY A 1 193 ? 8.927 -21.447 -9.167 1.00 33.38 193 GLY A O 1
ATOM 1375 N N . PRO A 1 194 ? 7.025 -21.641 -10.330 1.00 38.88 194 PRO A N 1
ATOM 1376 C CA . PRO A 1 194 ? 6.165 -21.410 -9.167 1.00 38.88 194 PRO A CA 1
ATOM 1377 C C . PRO A 1 194 ? 6.345 -22.537 -8.134 1.00 38.88 194 PRO A C 1
ATOM 1379 O O . PRO A 1 194 ? 6.197 -23.715 -8.466 1.00 38.88 194 PRO A O 1
ATOM 1382 N N . ARG A 1 195 ? 6.667 -22.205 -6.872 1.00 37.19 195 ARG A N 1
ATOM 1383 C CA . ARG A 1 195 ? 6.662 -23.212 -5.798 1.00 37.19 195 ARG A CA 1
ATOM 1384 C C . ARG A 1 195 ? 5.224 -23.644 -5.534 1.00 37.19 195 ARG A C 1
ATOM 1386 O O . ARG A 1 195 ? 4.382 -22.824 -5.190 1.00 37.19 195 ARG A O 1
ATOM 1393 N N . HIS A 1 196 ? 5.025 -24.954 -5.651 1.00 40.81 196 HIS A N 1
ATOM 1394 C CA . HIS A 1 196 ? 3.820 -25.718 -5.327 1.00 40.81 196 HIS A CA 1
ATOM 1395 C C . HIS A 1 196 ? 2.616 -25.469 -6.243 1.00 40.81 196 HIS A C 1
ATOM 1397 O O . HIS A 1 196 ? 2.278 -24.345 -6.607 1.00 40.81 196 HIS A O 1
ATOM 1403 N N . LEU A 1 197 ? 1.944 -26.571 -6.596 1.00 40.84 197 LEU A N 1
ATOM 1404 C CA . LEU A 1 197 ? 0.701 -26.604 -7.372 1.00 40.84 197 LEU A CA 1
ATOM 1405 C C . LEU A 1 197 ? -0.332 -25.573 -6.882 1.00 40.84 197 LEU A C 1
ATOM 1407 O O . LEU A 1 197 ? -1.115 -25.092 -7.689 1.00 40.84 197 LEU A O 1
ATOM 1411 N N . GLU A 1 198 ? -0.309 -25.192 -5.602 1.00 41.75 198 GLU A N 1
ATOM 1412 C CA . GLU A 1 198 ? -1.168 -24.157 -5.018 1.00 41.75 198 GLU A CA 1
ATOM 1413 C C . GLU A 1 198 ? -0.966 -22.765 -5.624 1.00 41.75 198 GLU A C 1
ATOM 1415 O O . GLU A 1 198 ? -1.954 -22.080 -5.860 1.00 41.75 198 GLU A O 1
ATOM 1420 N N . GLY A 1 199 ? 0.264 -22.347 -5.939 1.00 39.06 199 GLY A N 1
ATOM 1421 C CA . GLY A 1 199 ? 0.524 -21.048 -6.569 1.00 39.06 199 GLY A CA 1
ATOM 1422 C C . GLY A 1 199 ? -0.009 -20.993 -8.002 1.00 39.06 199 GLY A C 1
ATOM 1423 O O . GLY A 1 199 ? -0.683 -20.042 -8.386 1.00 39.06 199 GLY A O 1
ATOM 1424 N N . ALA A 1 200 ? 0.204 -22.058 -8.780 1.00 42.25 200 ALA A N 1
ATOM 1425 C CA . ALA A 1 200 ? -0.352 -22.180 -10.128 1.00 42.25 200 ALA A CA 1
ATOM 1426 C C . ALA A 1 200 ? -1.883 -22.324 -10.113 1.00 42.25 200 ALA A C 1
ATOM 1428 O O . ALA A 1 200 ? -2.552 -21.753 -10.970 1.00 42.25 200 ALA A O 1
ATOM 1429 N N . LEU A 1 201 ? -2.451 -23.030 -9.127 1.00 48.50 201 LEU A N 1
ATOM 1430 C CA . LEU A 1 201 ? -3.898 -23.147 -8.940 1.00 48.50 201 LEU A CA 1
ATOM 1431 C C . LEU A 1 201 ? -4.511 -21.812 -8.500 1.00 48.50 201 LEU A C 1
ATOM 1433 O O . LEU A 1 201 ? -5.568 -21.450 -9.009 1.00 48.50 201 LEU A O 1
ATOM 1437 N N . ARG A 1 202 ? -3.837 -21.048 -7.627 1.00 47.69 202 ARG A N 1
ATOM 1438 C CA . ARG A 1 202 ? -4.208 -19.671 -7.270 1.00 47.69 202 ARG A CA 1
ATOM 1439 C C . ARG A 1 202 ? -4.166 -18.780 -8.501 1.00 47.69 202 ARG A C 1
ATOM 1441 O O . ARG A 1 202 ? -5.174 -18.162 -8.795 1.00 47.69 202 ARG A O 1
ATOM 1448 N N . VAL A 1 203 ? -3.090 -18.782 -9.291 1.00 42.97 203 VAL A N 1
ATOM 1449 C CA . VAL A 1 203 ? -3.010 -17.963 -10.514 1.00 42.97 203 VAL A CA 1
ATOM 1450 C C . VAL A 1 203 ? -4.038 -18.386 -11.565 1.00 42.97 203 VAL A C 1
ATOM 1452 O O . VAL A 1 203 ? -4.706 -17.533 -12.137 1.00 42.97 203 VAL A O 1
ATOM 1455 N N . ALA A 1 204 ? -4.221 -19.682 -11.821 1.00 49.78 204 ALA A N 1
ATOM 1456 C CA . ALA A 1 204 ? -5.230 -20.166 -12.763 1.00 49.78 204 ALA A CA 1
ATOM 1457 C C . ALA A 1 204 ? -6.646 -19.819 -12.279 1.00 49.78 204 ALA A C 1
ATOM 1459 O O . ALA A 1 204 ? -7.470 -19.343 -13.060 1.00 49.78 204 ALA A O 1
ATOM 1460 N N . SER A 1 205 ? -6.908 -19.978 -10.979 1.00 47.88 205 SER A N 1
ATOM 1461 C CA . SER A 1 205 ? -8.138 -19.522 -10.337 1.00 47.88 205 SER A CA 1
ATOM 1462 C C . SER A 1 205 ? -8.303 -18.010 -10.475 1.00 47.88 205 SER A C 1
ATOM 1464 O O . SER A 1 205 ? -9.392 -17.572 -10.804 1.00 47.88 205 SER A O 1
ATOM 1466 N N . VAL A 1 206 ? -7.251 -17.212 -10.324 1.00 49.22 206 VAL A N 1
ATOM 1467 C CA . VAL A 1 206 ? -7.259 -15.747 -10.449 1.00 49.22 206 VAL A CA 1
ATOM 1468 C C . VAL A 1 206 ? -7.489 -15.285 -11.874 1.00 49.22 206 VAL A C 1
ATOM 1470 O O . VAL A 1 206 ? -8.270 -14.371 -12.094 1.00 49.22 206 VAL A O 1
ATOM 1473 N N . VAL A 1 207 ? -6.876 -15.919 -12.870 1.00 52.38 207 VAL A N 1
ATOM 1474 C CA . VAL A 1 207 ? -7.145 -15.605 -14.278 1.00 52.38 207 VAL A CA 1
ATOM 1475 C C . VAL A 1 207 ? -8.604 -15.935 -14.608 1.00 52.38 207 VAL A C 1
ATOM 1477 O O . VAL A 1 207 ? -9.274 -15.163 -15.292 1.00 52.38 207 VAL A O 1
ATOM 1480 N N . LEU A 1 208 ? -9.140 -17.036 -14.069 1.00 49.28 208 LEU A N 1
ATOM 1481 C CA . LEU A 1 208 ? -10.535 -17.437 -14.270 1.00 49.28 208 LEU A CA 1
ATOM 1482 C C . LEU A 1 208 ? -11.535 -16.563 -13.482 1.00 49.28 208 LEU A C 1
ATOM 1484 O O . LEU A 1 208 ? -12.559 -16.163 -14.040 1.00 49.28 208 LEU A O 1
ATOM 1488 N N . HIS A 1 209 ? -11.251 -16.225 -12.223 1.00 48.72 209 HIS A N 1
ATOM 1489 C CA . HIS A 1 209 ? -12.098 -15.406 -11.346 1.00 48.72 209 HIS A CA 1
ATOM 1490 C C . HIS A 1 209 ? -11.960 -13.913 -11.637 1.00 48.72 209 HIS A C 1
ATOM 1492 O O . HIS A 1 209 ? -12.966 -13.223 -11.649 1.00 48.72 209 HIS A O 1
ATOM 1498 N N . GLY A 1 210 ? -10.770 -13.413 -11.957 1.00 43.94 210 GLY A N 1
ATOM 1499 C CA . GLY A 1 210 ? -10.520 -12.042 -12.406 1.00 43.94 210 GLY A CA 1
ATOM 1500 C C . GLY A 1 210 ? -11.163 -11.759 -13.764 1.00 43.94 210 GLY A C 1
ATOM 1501 O O . GLY A 1 210 ? -11.780 -10.707 -13.949 1.00 43.94 210 GLY A O 1
ATOM 1502 N N . ALA A 1 211 ? -11.150 -12.727 -14.690 1.00 44.62 211 ALA A N 1
ATOM 1503 C CA . ALA A 1 211 ? -11.933 -12.641 -15.926 1.00 44.62 211 ALA A CA 1
ATOM 1504 C C . ALA A 1 211 ? -13.447 -12.650 -15.653 1.00 44.62 211 ALA A C 1
ATOM 1506 O O . ALA A 1 211 ? -14.194 -11.934 -16.322 1.00 44.62 211 ALA A O 1
ATOM 1507 N N . ARG A 1 212 ? -13.906 -13.420 -14.658 1.00 41.94 212 ARG A N 1
ATOM 1508 C CA . ARG A 1 212 ? -15.318 -13.486 -14.256 1.00 41.94 212 ARG A CA 1
ATOM 1509 C C . ARG A 1 212 ? -15.785 -12.220 -13.533 1.00 41.94 212 ARG A C 1
ATOM 1511 O O . ARG A 1 212 ? -16.808 -11.673 -13.919 1.00 41.94 212 ARG A O 1
ATOM 1518 N N . ALA A 1 213 ? -15.013 -11.697 -12.585 1.00 41.69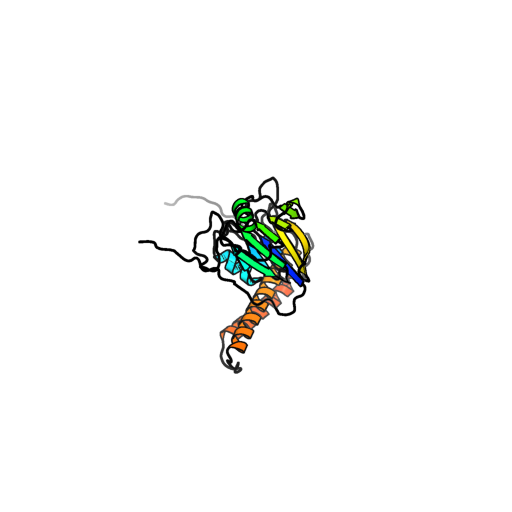 213 ALA A N 1
ATOM 1519 C CA . ALA A 1 213 ? -15.277 -10.454 -11.867 1.00 41.69 213 ALA A CA 1
ATOM 1520 C C . ALA A 1 213 ? -15.226 -9.247 -12.812 1.00 41.69 213 ALA A C 1
ATOM 1522 O O . ALA A 1 213 ? -16.065 -8.354 -12.732 1.00 41.69 213 ALA A O 1
ATOM 1523 N N . SER A 1 214 ? -14.296 -9.236 -13.771 1.00 41.62 214 SER A N 1
ATOM 1524 C CA . SER A 1 214 ? -14.260 -8.222 -14.831 1.00 41.62 214 SER A CA 1
ATOM 1525 C C . SER A 1 214 ? -15.463 -8.332 -15.771 1.00 41.62 214 SER A C 1
ATOM 1527 O O . SER A 1 214 ? -16.044 -7.308 -16.124 1.00 41.62 214 SER A O 1
ATOM 1529 N N . ALA A 1 215 ? -15.897 -9.546 -16.129 1.00 39.72 215 ALA A N 1
ATOM 1530 C CA . ALA A 1 215 ? -17.107 -9.760 -16.924 1.00 39.72 215 ALA A CA 1
ATOM 1531 C C . ALA A 1 215 ? -18.387 -9.360 -16.170 1.00 39.72 215 ALA A C 1
ATOM 1533 O O . ALA A 1 215 ? -19.257 -8.722 -16.756 1.00 39.72 215 ALA A O 1
ATOM 1534 N N . GLU A 1 216 ? -18.498 -9.673 -14.880 1.00 43.81 216 GLU A N 1
ATOM 1535 C CA . GLU A 1 216 ? -19.629 -9.295 -14.026 1.00 43.81 216 GLU A CA 1
ATOM 1536 C C . GLU A 1 216 ? -19.674 -7.772 -13.810 1.00 43.81 216 GLU A C 1
ATOM 1538 O O . GLU A 1 216 ? -20.729 -7.169 -14.001 1.00 43.81 216 GLU A O 1
ATOM 1543 N N . ARG A 1 217 ? -18.527 -7.115 -13.572 1.00 48.03 217 ARG A N 1
ATOM 1544 C CA . ARG A 1 217 ? -18.408 -5.642 -13.526 1.00 48.03 217 ARG A CA 1
ATOM 1545 C C . ARG A 1 217 ? -18.791 -4.981 -14.854 1.00 48.03 217 ARG A C 1
ATOM 1547 O O . ARG A 1 217 ? -19.443 -3.936 -14.854 1.00 48.03 217 ARG A O 1
ATOM 1554 N N . LEU A 1 218 ? -18.417 -5.580 -15.988 1.00 43.75 218 LEU A N 1
ATOM 1555 C CA . LEU A 1 218 ? -18.805 -5.096 -17.316 1.00 43.75 218 LEU A CA 1
ATOM 1556 C C . LEU A 1 218 ? -20.321 -5.232 -17.526 1.00 43.75 218 LEU A C 1
ATOM 1558 O O . LEU A 1 218 ? -20.975 -4.276 -17.937 1.00 43.75 218 LEU A O 1
ATOM 1562 N N . LEU A 1 219 ? -20.890 -6.395 -17.194 1.00 43.53 219 LEU A N 1
ATOM 1563 C CA . LEU A 1 219 ? -22.325 -6.676 -17.297 1.00 43.53 219 LEU A CA 1
ATOM 1564 C C . LEU A 1 219 ? -23.154 -5.765 -16.388 1.00 43.53 219 LEU A C 1
ATOM 1566 O O . LEU A 1 219 ? -24.221 -5.300 -16.786 1.00 43.53 219 LEU A O 1
ATOM 1570 N N . GLU A 1 220 ? -22.658 -5.456 -15.195 1.00 45.06 220 GLU A N 1
ATOM 1571 C CA . GLU A 1 220 ? -23.329 -4.547 -14.274 1.00 45.06 220 GLU A CA 1
ATOM 1572 C C . GLU A 1 220 ? -23.260 -3.086 -14.743 1.00 45.06 220 GLU A C 1
ATOM 1574 O O . GLU A 1 220 ? -24.260 -2.371 -14.665 1.00 45.06 220 GLU A O 1
ATOM 1579 N N . ARG A 1 221 ? -22.146 -2.658 -15.356 1.00 45.56 221 ARG A N 1
ATOM 1580 C CA . ARG A 1 221 ? -22.066 -1.362 -16.058 1.00 45.56 221 ARG A CA 1
ATOM 1581 C C . ARG A 1 221 ? -23.043 -1.273 -17.236 1.00 45.56 221 ARG A C 1
ATOM 1583 O O . ARG A 1 221 ? -23.644 -0.219 -17.430 1.00 45.56 221 ARG A O 1
ATOM 1590 N N . PHE A 1 222 ? -23.243 -2.356 -17.993 1.00 42.16 222 PHE A N 1
ATOM 1591 C CA . PHE A 1 222 ? -24.249 -2.407 -19.065 1.00 42.16 222 PHE A CA 1
ATOM 1592 C C . PHE A 1 222 ? -25.683 -2.319 -18.525 1.00 42.16 222 PHE A C 1
ATOM 1594 O O . PHE A 1 222 ? -26.485 -1.562 -19.070 1.00 42.16 222 PHE A O 1
ATOM 1601 N N . ARG A 1 223 ? -25.990 -3.016 -17.420 1.00 47.78 223 ARG A N 1
ATOM 1602 C CA . ARG A 1 223 ? -27.304 -2.947 -16.753 1.00 47.78 223 ARG A CA 1
ATOM 1603 C C . ARG A 1 223 ? -27.612 -1.553 -16.203 1.00 47.78 223 ARG A C 1
ATOM 1605 O O . ARG A 1 223 ? -28.715 -1.057 -16.403 1.00 47.78 223 ARG A O 1
ATOM 1612 N N . ARG A 1 224 ? -26.637 -0.894 -15.566 1.00 46.31 224 ARG A N 1
ATOM 1613 C CA . ARG A 1 224 ? -26.799 0.466 -15.015 1.00 46.31 224 ARG A CA 1
ATOM 1614 C C . ARG A 1 224 ? -26.976 1.544 -16.089 1.00 46.31 224 ARG A C 1
ATOM 1616 O O . ARG A 1 224 ? -27.579 2.570 -15.812 1.00 46.31 224 ARG A O 1
ATOM 1623 N N . ARG A 1 225 ? -26.496 1.313 -17.317 1.00 46.44 225 ARG A N 1
ATOM 1624 C CA . ARG A 1 225 ? -26.691 2.221 -18.465 1.00 46.44 225 ARG A CA 1
ATOM 1625 C C . ARG A 1 225 ? -28.027 2.026 -19.199 1.00 46.44 225 ARG A C 1
ATOM 1627 O O . ARG A 1 225 ? -28.210 2.604 -20.262 1.00 46.44 225 ARG A O 1
ATOM 1634 N N . GLY A 1 226 ? -28.951 1.220 -18.667 1.00 33.91 226 GLY A N 1
ATOM 1635 C CA . GLY A 1 226 ? -30.310 1.085 -19.211 1.00 33.91 226 GLY A CA 1
ATOM 1636 C C . GLY A 1 226 ? -30.401 0.396 -20.578 1.00 33.91 226 GLY A C 1
ATOM 1637 O O . GLY A 1 226 ? -31.470 0.375 -21.184 1.00 33.91 226 GLY A O 1
ATOM 1638 N N . HIS A 1 227 ? -29.314 -0.200 -21.077 1.00 40.88 227 HIS A N 1
ATOM 1639 C CA . HIS A 1 227 ? -29.367 -0.975 -22.311 1.00 40.88 227 HIS A CA 1
ATOM 1640 C C . HIS A 1 227 ? -29.997 -2.341 -22.030 1.00 40.88 227 HIS A C 1
ATOM 1642 O O . HIS A 1 227 ? -29.3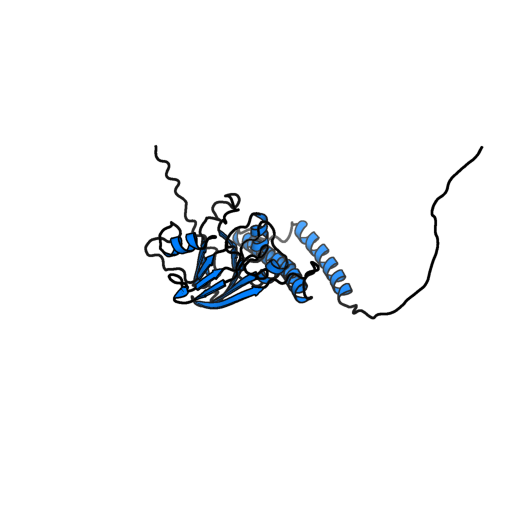88 -3.211 -21.406 1.00 40.88 227 HIS A O 1
ATOM 1648 N N . ALA A 1 228 ? -31.228 -2.534 -22.507 1.00 35.22 228 ALA A N 1
ATOM 1649 C CA . ALA A 1 228 ? -31.862 -3.843 -22.542 1.00 35.22 228 ALA A CA 1
ATOM 1650 C C . ALA A 1 228 ? -30.971 -4.810 -23.338 1.00 35.22 228 ALA A C 1
ATOM 1652 O O . ALA A 1 228 ? -30.741 -4.614 -24.533 1.00 35.22 228 ALA A O 1
ATOM 1653 N N . VAL A 1 229 ? -30.475 -5.860 -22.679 1.00 39.28 229 VAL A N 1
ATOM 1654 C CA . VAL A 1 229 ? -29.808 -6.979 -23.350 1.00 39.28 229 VAL A CA 1
ATOM 1655 C C . VAL A 1 229 ? -30.887 -7.734 -24.124 1.00 39.28 229 VAL A C 1
ATOM 1657 O O . VAL A 1 229 ? -31.512 -8.658 -23.609 1.00 39.28 229 VAL A O 1
ATOM 1660 N N . ARG A 1 230 ? -31.166 -7.297 -25.354 1.00 33.78 230 ARG A N 1
ATOM 1661 C CA . ARG A 1 230 ? -31.894 -8.122 -26.318 1.00 33.78 230 ARG A CA 1
ATOM 1662 C C . ARG A 1 230 ? -30.965 -9.272 -26.701 1.00 33.78 230 ARG A C 1
ATOM 1664 O O . ARG A 1 230 ? -29.791 -9.052 -26.981 1.00 33.78 230 ARG A O 1
ATOM 1671 N N . ASN A 1 231 ? -31.487 -10.495 -26.654 1.00 35.97 231 ASN A N 1
ATOM 1672 C CA . ASN A 1 231 ? -30.758 -11.759 -26.822 1.00 35.97 231 ASN A CA 1
ATOM 1673 C C . ASN A 1 231 ? -30.179 -11.999 -28.229 1.00 35.97 231 ASN A C 1
ATOM 1675 O O . ASN A 1 231 ? -29.835 -13.125 -28.577 1.00 35.97 231 ASN A O 1
ATOM 1679 N N . GLU A 1 232 ? -30.022 -10.963 -29.039 1.00 39.03 232 GLU A N 1
ATOM 1680 C CA . GLU A 1 232 ? -29.563 -11.076 -30.411 1.00 39.03 232 GLU A CA 1
ATOM 1681 C C . GLU A 1 232 ? -28.523 -9.982 -30.656 1.00 39.03 232 GLU A C 1
ATOM 1683 O O . GLU A 1 232 ? -28.745 -8.819 -30.330 1.00 39.03 232 GLU A O 1
ATOM 1688 N N . CYS A 1 233 ? -27.379 -10.393 -31.210 1.00 32.88 233 CYS A N 1
ATOM 1689 C CA . CYS A 1 233 ? -26.203 -9.589 -31.568 1.00 32.88 233 CYS A CA 1
ATOM 1690 C C . CYS A 1 233 ? -25.130 -9.367 -30.482 1.00 32.88 233 CYS A C 1
ATOM 1692 O O . CYS A 1 233 ? -24.922 -8.259 -30.000 1.00 32.88 233 CYS A O 1
ATOM 1694 N N . CYS A 1 234 ? -24.289 -10.387 -30.247 1.00 28.02 234 CYS A N 1
ATOM 1695 C CA . CYS A 1 234 ? -22.836 -10.149 -30.244 1.00 28.02 234 CYS A CA 1
ATOM 1696 C C . CYS A 1 234 ? -22.027 -11.436 -30.560 1.00 28.02 234 CYS A C 1
ATOM 1698 O O . CYS A 1 234 ? -21.819 -12.272 -29.673 1.00 28.02 234 CYS A O 1
ATOM 1700 N N . PRO A 1 235 ? -21.513 -11.620 -31.795 1.00 33.66 235 PRO A N 1
ATOM 1701 C CA . PRO A 1 235 ? -20.743 -12.812 -32.187 1.00 33.66 235 PRO A CA 1
ATOM 1702 C C . PRO A 1 235 ? -19.379 -12.963 -31.473 1.00 33.66 235 PRO A C 1
ATOM 1704 O O . PRO A 1 235 ? -18.735 -14.009 -31.579 1.00 33.66 235 PRO A O 1
ATOM 1707 N N . VAL A 1 236 ? -18.946 -11.968 -30.690 1.00 37.66 236 VAL A N 1
ATOM 1708 C CA . VAL A 1 236 ? -17.684 -11.994 -29.923 1.00 37.66 236 VAL A CA 1
ATOM 1709 C C . VAL A 1 236 ? -17.800 -12.831 -28.637 1.00 37.66 236 VAL A C 1
ATOM 1711 O O . VAL A 1 236 ? -16.849 -13.510 -28.244 1.00 37.66 236 VAL A O 1
ATOM 1714 N N . VAL A 1 237 ? -18.980 -12.861 -28.007 1.00 35.19 237 VAL A N 1
ATOM 1715 C CA . VAL A 1 237 ? -19.213 -13.576 -26.735 1.00 35.19 237 VAL A CA 1
ATOM 1716 C C . VAL A 1 237 ? -19.352 -15.089 -26.955 1.00 35.19 237 VAL A C 1
ATOM 1718 O O . VAL A 1 237 ? -18.849 -15.895 -26.168 1.00 35.19 237 VAL A O 1
ATOM 1721 N N . LEU A 1 238 ? -19.965 -15.497 -28.070 1.00 34.75 238 LEU A N 1
ATOM 1722 C CA . LEU A 1 238 ? -20.143 -16.910 -28.422 1.00 34.75 238 LEU A CA 1
ATOM 1723 C C . LEU A 1 238 ? -18.830 -17.585 -28.853 1.00 34.75 238 LEU A C 1
ATOM 1725 O O . LEU A 1 238 ? -18.575 -18.719 -28.443 1.00 34.75 238 LEU A O 1
ATOM 1729 N N . LYS A 1 239 ? -17.942 -16.878 -29.574 1.00 34.91 239 LYS A N 1
ATOM 1730 C CA . LYS A 1 239 ? -16.609 -17.404 -29.934 1.00 34.91 239 LYS A CA 1
ATOM 1731 C C . LYS A 1 239 ? -15.741 -17.695 -28.701 1.00 34.91 239 LYS A C 1
ATOM 1733 O O . LYS A 1 239 ? -15.063 -18.722 -28.662 1.00 34.91 239 LYS A O 1
ATOM 1738 N N . ARG A 1 240 ? -15.825 -16.870 -27.647 1.00 34.81 240 ARG A N 1
ATOM 1739 C CA . ARG A 1 240 ? -15.112 -17.120 -26.377 1.00 34.81 240 ARG A CA 1
ATOM 1740 C C . ARG A 1 240 ? -15.670 -18.324 -25.608 1.00 34.81 240 ARG A C 1
ATOM 1742 O O . ARG A 1 240 ? -14.888 -19.096 -25.061 1.00 34.81 240 ARG A O 1
ATOM 1749 N N . ARG A 1 241 ? -16.990 -18.557 -25.632 1.00 31.42 241 ARG A N 1
ATOM 1750 C CA . ARG A 1 241 ? -17.623 -19.747 -25.020 1.00 31.42 241 ARG A CA 1
ATOM 1751 C C . ARG A 1 241 ? -17.163 -21.068 -25.651 1.00 31.42 241 ARG A C 1
ATOM 1753 O O . ARG A 1 241 ? -16.980 -22.045 -24.927 1.00 31.42 241 ARG A O 1
ATOM 1760 N N . ALA A 1 242 ? -16.959 -21.103 -26.969 1.00 31.88 242 ALA A N 1
ATOM 1761 C CA . ALA A 1 242 ? -16.462 -22.293 -27.667 1.00 31.88 242 ALA A CA 1
ATOM 1762 C C . ALA A 1 242 ? -14.977 -22.572 -27.360 1.00 31.88 242 ALA A C 1
ATOM 1764 O O . ALA A 1 242 ? -14.613 -23.721 -27.108 1.00 31.88 242 ALA A O 1
ATOM 1765 N N . SER A 1 243 ? -14.147 -21.524 -27.284 1.00 34.84 243 SER A N 1
ATOM 1766 C CA . SER A 1 243 ? -12.733 -21.638 -26.892 1.00 34.84 243 SER A CA 1
ATOM 1767 C C . SER A 1 243 ? -12.575 -22.157 -25.458 1.00 34.84 243 SER A C 1
ATOM 1769 O O . SER A 1 243 ? -11.813 -23.088 -25.220 1.00 34.84 243 SER A O 1
ATOM 1771 N N . LEU A 1 244 ? -13.366 -21.628 -24.516 1.00 35.91 244 LEU A N 1
ATOM 1772 C CA . LEU A 1 244 ? -13.361 -22.043 -23.108 1.00 35.91 244 LEU A CA 1
ATOM 1773 C C . LEU A 1 244 ? -13.785 -23.507 -22.909 1.00 35.91 244 LEU A C 1
ATOM 1775 O O . LEU A 1 244 ? -13.225 -24.189 -22.056 1.00 35.91 244 LEU A O 1
ATOM 1779 N N . ARG A 1 245 ? -14.729 -24.025 -23.710 1.00 33.38 245 ARG A N 1
ATOM 1780 C CA . ARG A 1 245 ? -15.130 -25.446 -23.658 1.00 33.38 245 ARG A CA 1
ATOM 1781 C C . ARG A 1 245 ? -14.052 -26.395 -24.189 1.00 33.38 245 ARG A C 1
ATOM 1783 O O . ARG A 1 245 ? -13.975 -27.526 -23.713 1.00 33.38 245 ARG A O 1
ATOM 1790 N N . ARG A 1 246 ? -13.224 -25.951 -25.143 1.00 32.72 246 ARG A N 1
ATOM 1791 C CA . ARG A 1 246 ? -12.092 -26.736 -25.668 1.00 32.72 246 ARG A CA 1
ATOM 1792 C C . ARG A 1 246 ? -10.970 -26.831 -24.631 1.00 32.72 246 ARG A C 1
ATOM 1794 O O . ARG A 1 246 ? -10.558 -27.938 -24.296 1.00 32.72 246 ARG A O 1
ATOM 1801 N N . SER A 1 247 ? -10.619 -25.705 -24.008 1.00 35.44 247 SER A N 1
ATOM 1802 C CA . SER A 1 247 ? -9.636 -25.648 -22.916 1.00 35.44 247 SER A CA 1
ATOM 1803 C C . SER A 1 247 ? -10.076 -26.436 -21.671 1.00 35.44 247 SER A C 1
ATOM 1805 O O . SER A 1 247 ? -9.246 -27.044 -21.004 1.00 35.44 247 SER A O 1
ATOM 1807 N N . PHE A 1 248 ? -11.386 -26.513 -21.389 1.00 31.91 248 PHE A N 1
ATOM 1808 C CA . PHE A 1 248 ? -11.935 -27.341 -20.301 1.00 31.91 248 PHE A CA 1
ATOM 1809 C C . PHE A 1 248 ? -11.792 -28.855 -20.538 1.00 31.91 248 PHE A C 1
ATOM 1811 O O . PHE A 1 248 ? -11.673 -29.614 -19.576 1.00 31.91 248 PHE A O 1
ATOM 1818 N N . ARG A 1 249 ? -11.814 -29.317 -21.800 1.00 31.64 249 ARG A N 1
ATOM 1819 C CA . ARG A 1 249 ? -11.569 -30.732 -22.137 1.00 31.64 249 ARG A CA 1
ATOM 1820 C C . ARG A 1 249 ? -10.082 -31.074 -22.075 1.00 31.64 249 ARG A C 1
ATOM 1822 O O . ARG A 1 249 ? -9.745 -32.125 -21.546 1.00 31.64 249 ARG A O 1
ATOM 1829 N N . GLU A 1 250 ? -9.211 -30.187 -22.546 1.00 32.62 250 GLU A N 1
ATOM 1830 C CA . GLU A 1 250 ? -7.755 -30.396 -22.515 1.00 32.62 250 GLU A CA 1
ATOM 1831 C C . GLU A 1 250 ? -7.196 -30.387 -21.082 1.00 32.62 250 GLU A C 1
ATOM 1833 O O . GLU A 1 250 ? -6.384 -31.244 -20.737 1.00 32.62 250 GLU A O 1
ATOM 1838 N N . ALA A 1 251 ? -7.709 -29.514 -20.207 1.00 32.97 251 ALA A N 1
ATOM 1839 C CA . ALA A 1 251 ? -7.319 -29.477 -18.795 1.00 32.97 251 ALA A CA 1
ATOM 1840 C C . ALA A 1 251 ? -7.769 -30.722 -18.000 1.00 32.97 251 ALA A C 1
ATOM 1842 O O . ALA A 1 251 ? -7.056 -31.162 -17.100 1.00 32.97 251 ALA A O 1
ATOM 1843 N N . ARG A 1 252 ? -8.916 -31.335 -18.341 1.00 31.48 252 ARG A N 1
ATOM 1844 C CA . ARG A 1 252 ? -9.363 -32.599 -17.717 1.00 31.48 252 ARG A CA 1
ATOM 1845 C C . ARG A 1 252 ? -8.498 -33.795 -18.117 1.00 31.48 252 ARG A C 1
ATOM 1847 O O . ARG A 1 252 ? -8.233 -34.641 -17.276 1.00 31.48 252 ARG A O 1
ATOM 1854 N N . VAL A 1 253 ? -8.023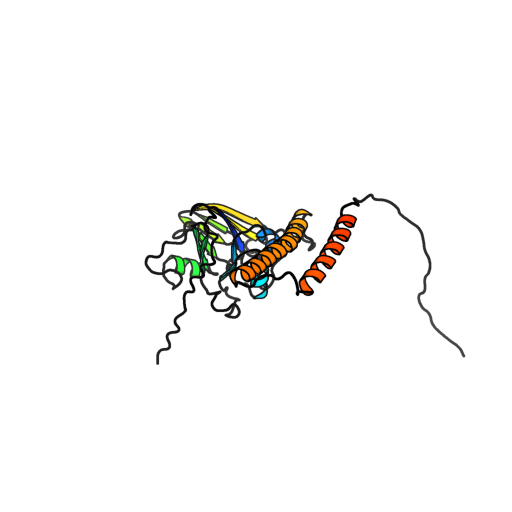 -33.845 -19.363 1.00 34.97 253 VAL A N 1
ATOM 1855 C CA . VAL A 1 253 ? -7.162 -34.941 -19.850 1.00 34.97 253 VAL A CA 1
ATOM 1856 C C . VAL A 1 253 ? -5.772 -34.908 -19.199 1.00 34.97 253 VAL A C 1
ATOM 1858 O O . VAL A 1 253 ? -5.169 -35.959 -18.995 1.00 34.97 253 VAL A O 1
ATOM 1861 N N . PHE A 1 254 ? -5.283 -33.725 -18.814 1.00 31.12 254 PHE A N 1
ATOM 1862 C CA . PHE A 1 254 ? -4.017 -33.578 -18.085 1.00 31.12 254 PHE A CA 1
ATOM 1863 C C . PHE A 1 254 ? -4.108 -33.950 -16.594 1.00 31.12 254 PHE A C 1
ATOM 1865 O O . PHE A 1 254 ? -3.096 -34.309 -16.000 1.00 31.12 254 PHE A O 1
ATOM 1872 N N . GLY A 1 255 ? -5.302 -33.899 -15.992 1.00 31.09 255 GLY A N 1
ATOM 1873 C CA . GLY A 1 255 ? -5.519 -34.165 -14.564 1.00 31.09 255 GLY A CA 1
ATOM 1874 C C . GLY A 1 255 ? -5.631 -35.643 -14.165 1.00 31.09 255 GLY A C 1
ATOM 1875 O O . GLY A 1 255 ? -5.640 -35.933 -12.974 1.00 31.09 255 GLY A O 1
ATOM 1876 N N . GLU A 1 256 ? -5.703 -36.576 -15.121 1.00 35.97 256 GLU A N 1
ATOM 1877 C CA . GLU A 1 256 ? -5.925 -38.011 -14.845 1.00 35.97 256 GLU A CA 1
ATOM 1878 C C . GLU A 1 256 ? -4.699 -38.911 -15.085 1.00 35.97 256 GLU A C 1
ATOM 1880 O O . GLU A 1 256 ? -4.806 -40.131 -14.980 1.00 35.97 256 GLU A O 1
ATOM 1885 N N . ARG A 1 257 ? -3.508 -38.364 -15.368 1.00 28.52 257 ARG A N 1
ATOM 1886 C CA . ARG A 1 257 ? -2.281 -39.179 -15.473 1.00 28.52 257 ARG A CA 1
ATOM 1887 C C . ARG A 1 257 ? -1.247 -38.778 -14.433 1.00 28.52 257 ARG A C 1
ATOM 1889 O O . ARG A 1 257 ? -0.357 -37.972 -14.688 1.00 28.52 257 ARG A O 1
ATOM 1896 N N . THR A 1 258 ? -1.351 -39.399 -13.264 1.00 29.83 258 THR A N 1
ATOM 1897 C CA . THR A 1 258 ? -0.223 -39.582 -12.353 1.00 29.83 258 THR A CA 1
ATOM 1898 C C . THR A 1 258 ? 0.821 -40.503 -12.987 1.00 29.83 258 THR A C 1
ATOM 1900 O O . THR A 1 258 ? 0.521 -41.489 -13.657 1.00 29.83 258 THR A O 1
ATOM 1903 N N . ILE A 1 259 ? 2.071 -40.105 -12.793 1.00 32.56 259 ILE A N 1
ATOM 1904 C CA . ILE A 1 259 ? 3.307 -40.678 -13.322 1.00 32.56 259 ILE A CA 1
ATOM 1905 C C . ILE A 1 259 ? 3.529 -42.094 -12.768 1.00 32.56 259 ILE A C 1
ATOM 1907 O O . ILE A 1 259 ? 3.352 -42.313 -11.572 1.00 32.56 259 ILE A O 1
ATOM 1911 N N . ALA A 1 260 ? 4.034 -43.014 -13.596 1.00 25.86 260 ALA A N 1
ATOM 1912 C CA . ALA A 1 260 ? 4.813 -44.156 -13.119 1.00 25.86 260 ALA A CA 1
ATOM 1913 C C . ALA A 1 260 ? 6.115 -44.299 -13.941 1.00 25.86 260 ALA A C 1
ATOM 1915 O O . ALA A 1 260 ? 6.092 -44.075 -15.154 1.00 25.86 260 ALA A O 1
ATOM 1916 N N . PRO A 1 261 ? 7.253 -44.633 -13.300 1.00 40.34 261 PRO A N 1
ATOM 1917 C CA . PRO A 1 261 ? 8.576 -44.646 -13.913 1.00 40.34 261 PRO A CA 1
ATOM 1918 C C . PRO A 1 261 ? 8.928 -46.040 -14.444 1.00 40.34 261 PRO A C 1
ATOM 1920 O O . PRO A 1 261 ? 8.695 -47.023 -13.749 1.00 40.34 261 PRO A O 1
ATOM 1923 N N . SER A 1 262 ? 9.527 -46.109 -15.638 1.00 25.86 262 SER A N 1
ATOM 1924 C CA . SER A 1 262 ? 10.445 -47.149 -16.160 1.00 25.86 262 SER A CA 1
ATOM 1925 C C . SER A 1 262 ? 10.184 -47.441 -17.641 1.00 25.86 262 SER A C 1
ATOM 1927 O O . SER A 1 262 ? 9.105 -47.872 -18.020 1.00 25.86 262 SER A O 1
ATOM 1929 N N . ALA A 1 263 ? 11.195 -47.214 -18.480 1.00 26.97 263 ALA A N 1
ATOM 1930 C CA . ALA A 1 263 ? 11.675 -48.192 -19.459 1.00 26.97 263 ALA A CA 1
ATOM 1931 C C . ALA A 1 263 ? 12.811 -47.572 -20.279 1.00 26.97 263 ALA A C 1
ATOM 1933 O O . ALA A 1 263 ? 12.642 -46.677 -21.102 1.00 26.97 263 ALA A O 1
ATOM 1934 N N . CYS A 1 264 ? 13.999 -48.085 -20.004 1.00 24.09 264 CYS A N 1
ATOM 1935 C CA . CYS A 1 264 ? 15.183 -47.962 -20.820 1.00 24.09 264 CYS A CA 1
ATOM 1936 C C . CYS A 1 264 ? 14.967 -48.701 -22.161 1.00 24.09 264 CYS A C 1
ATOM 1938 O O . CYS A 1 264 ? 14.491 -49.832 -22.153 1.00 24.09 264 CYS A O 1
ATOM 1940 N N . ARG A 1 265 ? 15.506 -48.119 -23.245 1.00 24.95 265 ARG A N 1
ATOM 1941 C CA . ARG A 1 265 ? 16.137 -48.793 -24.404 1.00 24.95 265 ARG A CA 1
ATOM 1942 C C . ARG A 1 265 ? 15.288 -49.158 -25.648 1.00 24.95 265 ARG A C 1
ATOM 1944 O O . ARG A 1 265 ? 14.215 -49.733 -25.550 1.00 24.95 265 ARG A O 1
ATOM 1951 N N . LEU A 1 266 ? 15.971 -48.954 -26.794 1.00 26.14 266 LEU A N 1
ATOM 1952 C CA . LEU A 1 266 ? 15.743 -49.370 -28.201 1.00 26.14 266 LEU A CA 1
ATOM 1953 C C . LEU A 1 266 ? 14.883 -48.398 -29.039 1.00 26.14 266 LEU A C 1
ATOM 1955 O O . LEU A 1 266 ? 13.785 -48.060 -28.636 1.00 26.14 266 LEU A O 1
ATOM 1959 N N . ALA A 1 267 ? 15.295 -47.885 -30.206 1.00 27.38 267 ALA A N 1
ATOM 1960 C CA . ALA A 1 267 ? 16.391 -48.205 -31.131 1.00 27.38 267 ALA A CA 1
ATOM 1961 C C . ALA A 1 267 ? 16.786 -46.934 -31.933 1.00 27.38 267 ALA A C 1
ATOM 1963 O O . ALA A 1 267 ? 15.932 -46.117 -32.256 1.00 27.38 267 ALA A O 1
ATOM 1964 N N . ARG A 1 268 ? 18.085 -46.634 -32.111 1.00 28.39 268 ARG A N 1
ATOM 1965 C CA . ARG A 1 268 ? 18.825 -46.714 -33.399 1.00 28.39 268 ARG A CA 1
ATOM 1966 C C . ARG A 1 268 ? 17.960 -46.527 -34.659 1.00 28.39 268 ARG A C 1
ATOM 1968 O O . ARG A 1 268 ? 17.156 -47.402 -34.937 1.00 28.39 268 ARG A O 1
ATOM 1975 N N . VAL A 1 269 ? 18.279 -45.518 -35.482 1.00 29.70 269 VAL A N 1
ATOM 1976 C CA . VAL A 1 269 ? 18.890 -45.677 -36.826 1.00 29.70 269 VAL A CA 1
ATOM 1977 C C . VAL A 1 269 ? 19.369 -44.315 -37.375 1.00 29.70 269 VAL A C 1
ATOM 1979 O O . VAL A 1 269 ? 18.623 -43.347 -37.346 1.00 29.70 269 VAL A O 1
ATOM 1982 N N . ALA A 1 270 ? 20.622 -44.337 -37.864 1.00 30.56 270 ALA A N 1
ATOM 1983 C CA . ALA A 1 270 ? 21.356 -43.464 -38.803 1.00 30.56 270 ALA A CA 1
ATOM 1984 C C . ALA A 1 270 ? 21.331 -41.929 -38.597 1.00 30.56 270 ALA A C 1
ATOM 1986 O O . ALA A 1 270 ? 20.285 -41.305 -38.587 1.00 30.56 270 ALA A O 1
ATOM 1987 N N . GLY A 1 271 ? 22.451 -41.212 -38.463 1.00 25.48 271 GLY A N 1
ATOM 1988 C CA . GLY A 1 271 ? 23.810 -41.477 -38.947 1.00 25.48 271 GLY A CA 1
ATOM 1989 C C . GLY A 1 271 ? 24.021 -40.810 -40.307 1.00 25.48 271 GLY A C 1
ATOM 1990 O O . GLY A 1 271 ? 23.557 -41.327 -41.315 1.00 25.48 271 GLY A O 1
ATOM 1991 N N . GLY A 1 272 ? 24.726 -39.678 -40.324 1.00 25.86 272 GLY A N 1
ATOM 1992 C CA . GLY A 1 272 ? 25.123 -38.996 -41.554 1.00 25.86 272 GLY A CA 1
ATOM 1993 C C . GLY A 1 272 ? 25.916 -37.723 -41.272 1.00 25.86 272 GLY A C 1
ATOM 1994 O O . GLY A 1 272 ? 25.359 -36.632 -41.296 1.00 25.86 272 GLY A O 1
ATOM 1995 N N . ALA A 1 273 ? 27.210 -37.874 -40.984 1.00 31.00 273 ALA A N 1
ATOM 1996 C CA . ALA A 1 273 ? 28.187 -36.791 -40.973 1.00 31.00 273 ALA A CA 1
ATOM 1997 C C . ALA A 1 273 ? 29.155 -36.964 -42.158 1.00 31.00 273 ALA A C 1
ATOM 1999 O O . ALA A 1 273 ? 29.672 -38.057 -42.357 1.00 31.00 273 ALA A O 1
ATOM 2000 N N . ALA A 1 274 ? 29.355 -35.863 -42.889 1.00 31.92 274 ALA A N 1
ATOM 2001 C CA . ALA A 1 274 ? 30.554 -35.381 -43.592 1.00 31.92 274 ALA A CA 1
ATOM 2002 C C . ALA A 1 274 ? 31.464 -36.327 -44.417 1.00 31.92 274 ALA A C 1
ATOM 2004 O O . ALA A 1 274 ? 32.077 -37.236 -43.866 1.00 31.92 274 ALA A O 1
ATOM 2005 N N . ARG A 1 275 ? 31.682 -35.937 -45.691 1.00 31.73 275 ARG A N 1
ATOM 2006 C CA . ARG A 1 275 ? 32.958 -35.759 -46.455 1.00 31.73 275 ARG A CA 1
ATOM 2007 C C . ARG A 1 275 ? 32.713 -36.034 -47.950 1.00 31.73 275 ARG A C 1
ATOM 2009 O O . ARG A 1 275 ? 32.048 -37.004 -48.275 1.00 31.73 275 ARG A O 1
ATOM 2016 N N . GLU A 1 276 ? 32.955 -35.094 -48.864 1.00 30.66 276 GLU A N 1
ATOM 2017 C CA . GLU A 1 276 ? 34.231 -34.568 -49.398 1.00 30.66 276 GLU A CA 1
ATOM 2018 C C . GLU A 1 276 ? 34.754 -35.376 -50.606 1.00 30.66 276 GLU A C 1
ATOM 2020 O O . GLU A 1 276 ? 35.021 -36.567 -50.504 1.00 30.66 276 GLU A O 1
ATOM 2025 N N . GLU A 1 277 ? 34.917 -34.632 -51.708 1.00 33.84 277 GLU A N 1
ATOM 2026 C CA . GLU A 1 277 ? 35.776 -34.820 -52.890 1.00 33.84 277 GLU A CA 1
ATOM 2027 C C . GLU A 1 277 ? 35.439 -35.759 -54.079 1.00 33.84 277 GLU A C 1
ATOM 2029 O O . GLU A 1 277 ? 35.293 -36.971 -53.960 1.00 33.84 277 GLU A O 1
ATOM 2034 N N . ARG A 1 278 ? 35.549 -35.101 -55.256 1.00 34.34 278 ARG A N 1
ATOM 2035 C CA . ARG A 1 278 ? 35.966 -35.523 -56.615 1.00 34.34 278 ARG A CA 1
ATOM 2036 C C . ARG A 1 278 ? 34.997 -36.287 -57.515 1.00 34.34 278 ARG A C 1
ATOM 2038 O O . ARG A 1 278 ? 34.608 -37.408 -57.220 1.00 34.34 278 ARG A O 1
ATOM 2045 N N . ASN A 1 279 ? 34.768 -35.717 -58.707 1.00 30.30 279 ASN A N 1
ATOM 2046 C CA . ASN A 1 279 ? 35.340 -36.189 -59.988 1.00 30.30 279 ASN A CA 1
ATOM 2047 C C . ASN A 1 279 ? 34.959 -35.216 -61.135 1.00 30.30 279 ASN A C 1
ATOM 2049 O O . ASN A 1 279 ? 34.014 -34.447 -60.941 1.00 30.30 279 ASN A O 1
ATOM 2053 N N . PRO A 1 280 ? 35.479 -35.361 -62.369 1.00 57.62 280 PRO A N 1
ATOM 2054 C CA . PRO A 1 280 ? 36.831 -35.694 -62.836 1.00 57.62 280 PRO A CA 1
ATOM 2055 C C . PRO A 1 280 ? 37.562 -34.491 -63.467 1.00 57.62 280 PRO A C 1
ATOM 2057 O O . PRO A 1 280 ? 36.893 -33.516 -63.876 1.00 57.62 280 PRO A O 1
#